Protein AF-0000000072832807 (afdb_homodimer)

Radius of gyration: 25.79 Å; Cα contacts (8 Å, |Δi|>4): 431; chains: 2; bounding box: 48×106×66 Å

InterPro domains:
  IPR006501 Pectinesterase inhibitor domain [PF04043] (25-118)
  IPR006501 Pectinesterase inhibitor domain [SM00856] (20-161)
  IPR006501 Pectinesterase inhibitor domain [TIGR01614] (2-120)
  IPR035513 Invertase/pectin methylesterase inhibitor domain superfamily [G3DSA:1.20.140.40] (21-149)
  IPR035513 Invertase/pectin methylesterase inhibitor domain superfamily [SSF101148] (24-133)

Foldseek 3Di:
DVVVVVVVVVVVVVVVQQVQLVVQQQVLLVQLCVPQNNSVVSSVQQVVDVCSSRDHLLRSLLSLLVSLLVLLVVLLVVLVVQCVVPPDPLLVVLSVVLNVLSVQLSVLSVVLNVCSVVVDQPSSLVSLVVSLVCLVVSVVRDPSDPSSVVSNSSSRSSSSSSVVSD/DVVVVVVVVVVVVVVVQQVQLVVQQQVLLVQLCVPQNNSVVSSVQQVVDVVSSRDHLLRSLLSLLVSLLVLLVVLLVVLVVQCVVPPDPLLVVLSVVLNVLSVQLSVLSVVLSVCSVVVDQPSSLVSLVVSLVCLVVSVVRDPSDPSSVVSNSSSRSSSSSSVVSD

Organism: Musa balbisiana (NCBI:txid52838)

pLDDT: mean 92.11, std 11.22, range [56.09, 98.94]

Solvent-accessible surface area (backbone atoms only — not comparable to full-atom values): 16504 Å² total; per-residue (Å²): 116,69,66,57,53,49,52,49,50,51,51,52,52,54,52,53,42,44,54,51,11,51,50,51,50,52,52,51,24,57,63,29,24,74,76,62,38,53,38,65,57,45,51,54,59,50,61,69,41,75,65,42,48,67,25,54,75,66,48,46,31,40,50,35,43,52,54,23,50,56,41,43,53,54,38,49,52,52,41,50,50,46,36,76,60,36,87,46,70,68,48,28,36,21,21,50,36,30,46,53,54,47,51,42,30,51,50,34,46,53,50,20,41,58,39,34,76,71,74,41,39,68,20,28,35,53,29,38,48,51,34,57,63,50,49,62,61,36,53,75,45,39,87,51,62,70,49,41,53,51,29,52,52,34,43,38,44,22,36,34,46,30,52,70,74,92,116,66,66,57,52,50,53,48,50,51,50,50,52,55,54,52,41,43,53,50,10,52,50,52,50,52,52,51,24,58,62,32,24,75,76,62,38,52,39,66,57,45,50,53,59,50,61,69,40,75,65,42,50,66,26,53,74,66,48,46,31,40,50,35,43,52,55,23,50,55,44,44,53,54,37,51,52,52,42,51,50,48,34,74,61,36,88,44,70,66,49,29,37,21,21,49,3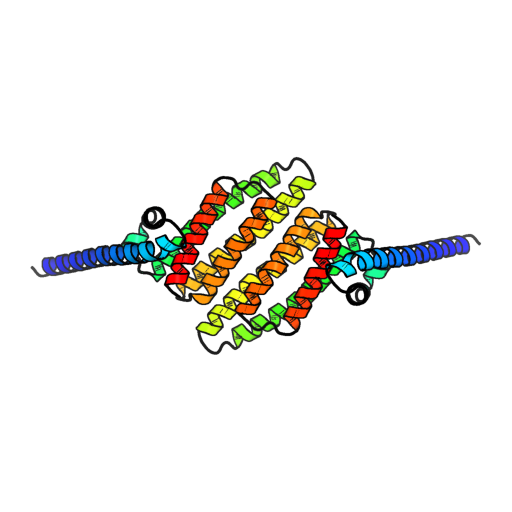5,30,46,54,56,47,52,43,31,52,49,31,46,53,49,22,39,58,38,33,76,70,74,43,39,69,19,27,34,53,30,39,49,52,35,55,63,50,48,61,61,36,52,76,45,39,88,50,63,70,50,43,54,51,29,51,52,34,44,40,44,21,35,35,46,30,53,70,73,93

Nearest PDB structures (foldseek):
  1xg2-assembly1_B  TM=8.902E-01  e=9.627E-06  Actinidia chinensis
  1x91-assembly1_A  TM=8.352E-01  e=4.510E-03  Arabidopsis thaliana
  1x8z-assembly1_A-2  TM=6.910E-01  e=1.580E-03  Arabidopsis thaliana
  1x8z-assembly3_A  TM=6.910E-01  e=1.580E-03  Arabidopsis thaliana
  1x8z-assembly2_C  TM=6.918E-01  e=1.287E-02  Arabidopsis thaliana

Secondary structure (DSSP, 8-state):
-HHHHHHHHHHHHHHHHHHHHHHHHHHHHHHHHTTTS-HHHHHHHHHTSGGGGG--HHHHHHHHHHHHHHHHHHHHHHHHHHHHT-SSHHHHHHHHHHHHHHHHHHHHHHHHHHHHHTT--HHHHHHHHHHHHHHHHHHTTS--HHHHHHHHHHHHHHHHHHHHH-/-HHHHHHHHHHHHHHHHHHHHHHHHHHHHHHHHTTTS-HHHHHHHHHTSGGGGG--HHHHHHHHHHHHHHHHHHHHHHHHHHHHT-SSHHHHHHHHHHHHHHHHHHHHHHHHHHHHHTT--HHHHHHHHHHHHHHHHHHTTS--HHHHHHHHHHHHHHHHHHHHH-

Sequence (332 aa):
MKASAFLSLLLLLCFSFQIISSAVLDEICSEVGDSYVDKEFCLKTLSSDPRTKTADADGLAVISVEIAIAKAAEVKTRIEAQLKGAADAYEKDRAQAALQIFSNVVSTFEWSVKSLKSKFHSGPLSLLTVGQDVVVTIDALVDMGKLGNDFHLLGFLAAGIVRHLHMKASAFLSLLLLLCFSFQIISSAVLDEICSEVGDSYVDKEFCLKTLSSDPRTKTADADGLAVISVEIAIAKAAEVKTRIEAQLKGAADAYEKDRAQAALQIFSNVVSTFEWSVKSLKSKFHSGPLSLLTVGQDVVVTIDALVDMGKLGNDFHLLGFLAAGIVRHLH

Structure (mmCIF, N/CA/C/O backbone):
data_AF-0000000072832807-model_v1
#
loop_
_entity.id
_entity.type
_entity.pdbx_description
1 polymer 'Pectinesterase inhibitor domain-containing protein'
#
loop_
_atom_site.group_PDB
_atom_site.id
_atom_site.type_symbol
_atom_site.label_atom_id
_atom_site.label_alt_id
_atom_site.label_comp_id
_atom_site.label_asym_id
_atom_site.label_entity_id
_atom_site.label_seq_id
_atom_site.pdbx_PDB_ins_code
_atom_site.Cartn_x
_atom_site.Cartn_y
_atom_site.Cartn_z
_atom_site.occupancy
_atom_site.B_iso_or_equiv
_atom_site.auth_seq_id
_atom_site.auth_comp_id
_atom_site.auth_asym_id
_atom_site.auth_atom_id
_atom_site.pdbx_PDB_model_num
ATOM 1 N N . MET A 1 1 ? 2.594 -61.75 -7.73 1 56.12 1 MET A N 1
ATOM 2 C CA . MET A 1 1 ? 2.176 -61.062 -8.953 1 56.12 1 MET A CA 1
ATOM 3 C C . MET A 1 1 ? 1.315 -59.844 -8.633 1 56.12 1 MET A C 1
ATOM 5 O O . MET A 1 1 ? 1.108 -59 -9.492 1 56.12 1 MET A O 1
ATOM 9 N N . LYS A 1 2 ? 0.72 -59.906 -7.438 1 66.94 2 LYS A N 1
ATOM 10 C CA . LYS A 1 2 ? -0.227 -58.844 -7.07 1 66.94 2 LYS A CA 1
ATOM 11 C C . LYS A 1 2 ? 0.5 -57.594 -6.637 1 66.94 2 LYS A C 1
ATOM 13 O O . LYS A 1 2 ? -0.003 -56.469 -6.84 1 66.94 2 LYS A O 1
ATOM 18 N N . ALA A 1 3 ? 1.666 -57.75 -6.07 1 71.06 3 ALA A N 1
ATOM 19 C CA . ALA A 1 3 ? 2.42 -56.594 -5.629 1 71.06 3 ALA A CA 1
ATOM 20 C C . ALA A 1 3 ? 3.016 -55.844 -6.816 1 71.06 3 ALA A C 1
ATOM 22 O O . ALA A 1 3 ? 3.119 -54.594 -6.793 1 71.06 3 ALA A O 1
ATOM 23 N N . SER A 1 4 ? 3.277 -56.625 -7.816 1 67.06 4 SER A N 1
ATOM 24 C CA . SER A 1 4 ? 3.893 -56.031 -8.992 1 67.06 4 SER A CA 1
ATOM 25 C C . SER A 1 4 ? 2.896 -55.156 -9.742 1 67.06 4 SER A C 1
ATOM 27 O O . SER A 1 4 ? 3.26 -54.094 -10.266 1 67.06 4 SER A O 1
ATOM 29 N N . ALA A 1 5 ? 1.66 -55.562 -9.727 1 72.12 5 ALA A N 1
ATOM 30 C CA . ALA A 1 5 ? 0.618 -54.812 -10.398 1 72.12 5 ALA A CA 1
ATOM 31 C C . ALA A 1 5 ? 0.328 -53.5 -9.656 1 72.12 5 ALA A C 1
ATOM 33 O O . ALA A 1 5 ? 0.076 -52.469 -10.281 1 72.12 5 ALA A O 1
ATOM 34 N N . PHE A 1 6 ? 0.509 -53.625 -8.375 1 69.06 6 PHE A N 1
ATOM 35 C CA . PHE A 1 6 ? 0.265 -52.438 -7.582 1 69.06 6 PHE A CA 1
ATOM 36 C C . PHE A 1 6 ? 1.383 -51.406 -7.777 1 69.06 6 PHE A C 1
ATOM 38 O O . PHE A 1 6 ? 1.126 -50.188 -7.871 1 69.06 6 PHE A O 1
ATOM 45 N N . LEU A 1 7 ? 2.584 -51.875 -7.824 1 69.19 7 LEU A N 1
ATOM 46 C CA . LEU A 1 7 ? 3.717 -50.969 -8.047 1 69.19 7 LEU A CA 1
ATOM 47 C C . LEU A 1 7 ? 3.658 -50.375 -9.445 1 69.19 7 LEU A C 1
ATOM 49 O O . LEU A 1 7 ? 3.979 -49.188 -9.625 1 69.19 7 LEU A O 1
ATOM 53 N N . SER A 1 8 ? 3.217 -51.188 -10.32 1 69.38 8 SER A N 1
ATOM 54 C CA . SER A 1 8 ? 3.082 -50.688 -11.688 1 69.38 8 SER A CA 1
ATOM 55 C C . SER A 1 8 ? 1.991 -49.625 -11.781 1 69.38 8 SER A C 1
ATOM 57 O O . SER A 1 8 ? 2.152 -48.656 -12.484 1 69.38 8 SER A O 1
ATOM 59 N N . LEU A 1 9 ? 0.969 -49.781 -11.078 1 69.88 9 LEU A N 1
ATOM 60 C CA . LEU A 1 9 ? -0.12 -48.812 -11.078 1 69.88 9 LEU A CA 1
ATOM 61 C C . LEU A 1 9 ? 0.304 -47.531 -10.406 1 69.88 9 LEU A C 1
ATOM 63 O O . LEU A 1 9 ? -0.048 -46.438 -10.867 1 69.88 9 LEU A O 1
ATOM 67 N N . LEU A 1 10 ? 1.082 -47.688 -9.398 1 65.94 10 LEU A N 1
ATOM 68 C CA . LEU A 1 10 ? 1.589 -46.5 -8.719 1 65.94 10 LEU A CA 1
ATOM 69 C C . LEU A 1 10 ? 2.553 -45.719 -9.617 1 65.94 10 LEU A C 1
ATOM 71 O O . LEU A 1 10 ? 2.537 -44.5 -9.633 1 65.94 10 LEU A O 1
ATOM 75 N N . LEU A 1 11 ? 3.365 -46.469 -10.312 1 65.94 11 LEU A N 1
ATOM 76 C CA . LEU A 1 11 ? 4.301 -45.812 -11.234 1 65.94 11 LEU A CA 1
ATOM 77 C C . LEU A 1 11 ? 3.561 -45.156 -12.383 1 65.94 11 LEU A C 1
ATOM 79 O O . LEU A 1 11 ? 3.959 -44.062 -12.836 1 65.94 11 LEU A O 1
ATOM 83 N N . LEU A 1 12 ? 2.51 -45.75 -12.82 1 65.06 12 LEU A N 1
ATOM 84 C CA . LEU A 1 12 ? 1.708 -45.156 -13.891 1 65.06 12 LEU A CA 1
ATOM 85 C C . LEU A 1 12 ? 1.015 -43.875 -13.414 1 65.06 12 LEU A C 1
ATOM 87 O O . LEU A 1 12 ? 0.919 -42.906 -14.156 1 65.06 12 LEU A O 1
ATOM 91 N N . LEU A 1 13 ? 0.597 -43.844 -12.203 1 61.56 13 LEU A N 1
ATOM 92 C CA . LEU A 1 13 ? -0.057 -42.656 -11.641 1 61.56 13 LEU A CA 1
ATOM 93 C C . LEU A 1 13 ? 0.941 -41.531 -11.453 1 61.56 13 LEU A C 1
ATOM 95 O O . LEU A 1 13 ? 0.614 -40.344 -11.695 1 61.56 13 LEU A O 1
ATOM 99 N N . CYS A 1 14 ? 2.133 -41.875 -11.023 1 61.16 14 CYS A N 1
ATOM 100 C CA . CYS A 1 14 ? 3.162 -40.875 -10.852 1 61.16 14 CYS A CA 1
ATOM 101 C C . CYS A 1 14 ? 3.545 -40.25 -12.195 1 61.16 14 CYS A C 1
ATOM 103 O O . CYS A 1 14 ? 3.775 -39.062 -12.289 1 61.16 14 CYS A O 1
ATOM 105 N N . PHE A 1 15 ? 3.648 -41.094 -13.266 1 60.72 15 PHE A N 1
ATOM 106 C CA . PHE A 1 15 ? 3.988 -40.594 -14.602 1 60.72 15 PHE A CA 1
ATOM 107 C C . PHE A 1 15 ? 2.877 -39.719 -15.156 1 60.72 15 PHE A C 1
ATOM 109 O O . PHE A 1 15 ? 3.146 -38.719 -15.828 1 60.72 15 PHE A O 1
ATOM 116 N N . SER A 1 16 ? 1.661 -39.969 -14.891 1 56.53 16 SER A N 1
ATOM 117 C CA . SER A 1 16 ? 0.543 -39.188 -15.398 1 56.53 16 SER A CA 1
ATOM 118 C C . SER A 1 16 ? 0.509 -37.781 -14.758 1 56.53 16 SER A C 1
ATOM 120 O O . SER A 1 16 ? 0.169 -36.812 -15.414 1 56.53 16 SER A O 1
ATOM 122 N N . PHE A 1 17 ? 0.951 -37.719 -13.516 1 56.66 17 PHE A N 1
ATOM 123 C CA . PHE A 1 17 ? 0.926 -36.438 -12.828 1 56.66 17 PHE A CA 1
ATOM 124 C C . PHE A 1 17 ? 2.008 -35.5 -13.375 1 56.66 17 PHE A C 1
ATOM 126 O O . PHE A 1 17 ? 1.787 -34.312 -13.516 1 56.66 17 PHE A O 1
ATOM 133 N N . GLN A 1 18 ? 3.156 -36.062 -13.75 1 58.69 18 GLN A N 1
ATOM 134 C CA . GLN A 1 18 ? 4.254 -35.25 -14.281 1 58.69 18 GLN A CA 1
ATOM 135 C C . GLN A 1 18 ? 3.898 -34.688 -15.648 1 58.69 18 GLN A C 1
ATOM 137 O O . GLN A 1 18 ? 4.254 -33.531 -15.961 1 58.69 18 GLN A O 1
ATOM 142 N N . ILE A 1 19 ? 3.18 -35.438 -16.406 1 58.62 19 ILE A N 1
ATOM 143 C CA . ILE A 1 19 ? 2.789 -34.969 -17.734 1 58.62 19 ILE A CA 1
ATOM 144 C C . ILE A 1 19 ? 1.749 -33.875 -17.625 1 58.62 19 ILE A C 1
ATOM 146 O O . ILE A 1 19 ? 1.818 -32.875 -18.344 1 58.62 19 ILE A O 1
ATOM 150 N N . ILE A 1 20 ? 0.84 -33.906 -16.703 1 60.75 20 ILE A N 1
ATOM 151 C CA . ILE A 1 20 ? -0.219 -32.906 -16.516 1 60.75 20 ILE A CA 1
ATOM 152 C C . ILE A 1 20 ? 0.383 -31.594 -16.062 1 60.75 20 ILE A C 1
ATOM 154 O O . ILE A 1 20 ? 0.035 -30.531 -16.578 1 60.75 20 ILE A O 1
ATOM 158 N N . SER A 1 21 ? 1.331 -31.719 -15.289 1 71.06 21 SER A N 1
ATOM 159 C CA . SER A 1 21 ? 1.956 -30.5 -14.766 1 71.06 21 SER A CA 1
ATOM 160 C C . SER A 1 21 ? 2.73 -29.766 -15.859 1 71.06 21 SER A C 1
ATOM 162 O O . SER A 1 21 ? 2.67 -28.547 -15.961 1 71.06 21 SER A O 1
ATOM 164 N N . SER A 1 22 ? 3.295 -30.562 -16.719 1 78.5 22 SER A N 1
ATOM 165 C CA . SER A 1 22 ? 4.059 -29.953 -17.812 1 78.5 22 SER A CA 1
ATOM 166 C C . SER A 1 22 ? 3.139 -29.266 -18.812 1 78.5 22 SER A C 1
ATOM 168 O O . SER A 1 22 ? 3.445 -28.188 -19.312 1 78.5 22 SER A O 1
ATOM 170 N N . ALA A 1 23 ? 1.988 -29.844 -19 1 86.38 23 ALA A N 1
ATOM 171 C CA . ALA A 1 23 ? 1.044 -29.25 -19.938 1 86.38 23 ALA A CA 1
ATOM 172 C C . ALA A 1 23 ? 0.429 -27.969 -19.375 1 86.38 23 ALA A C 1
ATOM 174 O O . ALA A 1 23 ? 0.275 -26.984 -20.078 1 86.38 23 ALA A O 1
ATOM 175 N N . VAL A 1 24 ? 0.111 -28.016 -18.156 1 92.06 24 VAL A N 1
ATOM 176 C CA . VAL A 1 24 ? -0.48 -26.859 -17.5 1 92.06 24 VAL A CA 1
ATOM 177 C C . VAL A 1 24 ? 0.527 -25.719 -17.469 1 92.06 24 VAL A C 1
ATOM 179 O O . VAL A 1 24 ? 0.178 -24.562 -17.75 1 92.06 24 VAL A O 1
ATOM 182 N N . LEU A 1 25 ? 1.744 -26.047 -17.156 1 95.5 25 LEU A N 1
ATOM 183 C CA . LEU A 1 25 ? 2.814 -25.047 -17.141 1 95.5 25 LEU A CA 1
ATOM 184 C C . LEU A 1 25 ? 2.992 -24.406 -18.5 1 95.5 25 LEU A C 1
ATOM 186 O O . LEU A 1 25 ? 3.053 -23.172 -18.609 1 95.5 25 LEU A O 1
ATOM 190 N N . ASP A 1 26 ? 3.031 -25.219 -19.562 1 93.56 26 ASP A N 1
ATOM 191 C CA . ASP A 1 26 ? 3.223 -24.703 -20.906 1 93.56 26 ASP A CA 1
ATOM 192 C C . ASP A 1 26 ? 2.059 -23.812 -21.344 1 93.56 26 ASP A C 1
ATOM 194 O O . ASP A 1 26 ? 2.262 -22.781 -21.969 1 93.56 26 ASP A O 1
ATOM 198 N N . GLU A 1 27 ? 0.902 -24.219 -21.031 1 93.19 27 GLU A N 1
ATOM 199 C CA . GLU A 1 27 ? -0.29 -23.453 -21.391 1 93.19 27 GLU A CA 1
ATOM 200 C C . GLU A 1 27 ? -0.298 -22.094 -20.703 1 93.19 27 GLU A C 1
ATOM 202 O O . GLU A 1 27 ? -0.477 -21.062 -21.359 1 93.19 27 GLU A O 1
ATOM 207 N N . ILE A 1 28 ? -0.078 -22.094 -19.422 1 95.12 28 ILE A N 1
ATOM 208 C CA . ILE A 1 28 ? -0.104 -20.859 -18.641 1 95.12 28 ILE A CA 1
ATOM 209 C C . ILE A 1 28 ? 1.007 -19.922 -19.109 1 95.12 28 ILE A C 1
ATOM 211 O O . ILE A 1 28 ? 0.778 -18.734 -19.297 1 95.12 28 ILE A O 1
ATOM 215 N N . CYS A 1 29 ? 2.164 -20.453 -19.344 1 96.5 29 CYS A N 1
ATOM 216 C CA . CYS A 1 29 ? 3.285 -19.594 -19.734 1 96.5 29 CYS A CA 1
ATOM 217 C C . CYS A 1 29 ? 3.121 -19.109 -21.172 1 96.5 29 CYS A C 1
ATOM 219 O O . CYS A 1 29 ? 3.623 -18.047 -21.516 1 96.5 29 CYS A O 1
ATOM 221 N N . SER A 1 30 ? 2.445 -19.844 -22.016 1 93.38 30 SER A N 1
ATOM 222 C CA . SER A 1 30 ? 2.146 -19.359 -23.359 1 93.38 30 SER A CA 1
ATOM 223 C C . SER A 1 30 ? 1.185 -18.172 -23.328 1 93.38 30 SER A C 1
ATOM 225 O O . SER A 1 30 ? 1.358 -17.203 -24.062 1 93.38 30 SER A O 1
ATOM 227 N N . GLU A 1 31 ? 0.2 -18.234 -22.484 1 91.12 31 GLU A N 1
ATOM 228 C CA . GLU A 1 31 ? -0.808 -17.188 -22.375 1 91.12 31 GLU A CA 1
ATOM 229 C C . GLU A 1 31 ? -0.242 -15.938 -21.688 1 91.12 31 GLU A C 1
ATOM 231 O O . GLU A 1 31 ? -0.471 -14.82 -22.156 1 91.12 31 GLU A O 1
ATOM 236 N N . VAL A 1 32 ? 0.46 -16.141 -20.609 1 92.12 32 VAL A N 1
ATOM 237 C CA . VAL A 1 32 ? 0.991 -15.031 -19.812 1 92.12 32 VAL A CA 1
ATOM 238 C C . VAL A 1 32 ? 2.199 -14.422 -20.531 1 92.12 32 VAL A C 1
ATOM 240 O O . VAL A 1 32 ? 2.441 -13.219 -20.438 1 92.12 32 VAL A O 1
ATOM 243 N N . GLY A 1 33 ? 2.947 -15.203 -21.188 1 84.12 33 GLY A N 1
ATOM 244 C CA . GLY A 1 33 ? 4.137 -14.781 -21.922 1 84.12 33 GLY A CA 1
ATOM 245 C C . GLY A 1 33 ? 3.842 -13.773 -23.016 1 84.12 33 GLY A C 1
ATOM 246 O O . GLY A 1 33 ? 4.691 -12.938 -23.344 1 84.12 33 GLY A O 1
ATOM 247 N N . ASP A 1 34 ? 2.816 -13.617 -23.469 1 76.06 34 ASP A N 1
ATOM 248 C CA . ASP A 1 34 ? 2.428 -12.711 -24.547 1 76.06 34 ASP A CA 1
ATOM 249 C C . ASP A 1 34 ? 2.047 -11.336 -24 1 76.06 34 ASP A C 1
ATOM 251 O O . ASP A 1 34 ? 2.119 -10.336 -24.703 1 76.06 34 ASP A O 1
ATOM 255 N N . SER A 1 35 ? 1.831 -11.266 -22.766 1 82.62 35 SER A N 1
ATOM 256 C CA . SER A 1 35 ? 1.191 -10.039 -22.297 1 82.62 35 SER A CA 1
ATOM 257 C C . SER A 1 35 ? 1.911 -9.469 -21.078 1 82.62 35 SER A C 1
ATOM 259 O O . SER A 1 35 ? 1.875 -8.258 -20.844 1 82.62 35 SER A O 1
ATOM 261 N N . TYR A 1 36 ? 2.59 -10.312 -20.359 1 86.62 36 TYR A N 1
ATOM 262 C CA . TYR A 1 36 ? 3.131 -9.844 -19.094 1 86.62 36 TYR A CA 1
ATOM 263 C C . TYR A 1 36 ? 4.645 -10.008 -19.047 1 86.62 36 TYR A C 1
ATOM 265 O O . TYR A 1 36 ? 5.367 -9.055 -18.734 1 86.62 36 TYR A O 1
ATOM 273 N N . VAL A 1 37 ? 5.086 -11.25 -19.312 1 92.06 37 VAL A N 1
ATOM 274 C CA . VAL A 1 37 ? 6.512 -11.57 -19.344 1 92.06 37 VAL A CA 1
ATOM 275 C C . VAL A 1 37 ? 6.809 -12.492 -20.516 1 92.06 37 VAL A C 1
ATOM 277 O O . VAL A 1 37 ? 5.887 -13.008 -21.156 1 92.06 37 VAL A O 1
ATOM 280 N N . ASP A 1 38 ? 8.094 -12.594 -20.781 1 93.25 38 ASP A N 1
ATOM 281 C CA . ASP A 1 38 ? 8.445 -13.547 -21.844 1 93.25 38 ASP A CA 1
ATOM 282 C C . ASP A 1 38 ? 8.219 -14.984 -21.375 1 93.25 38 ASP A C 1
ATOM 284 O O . ASP A 1 38 ? 8.406 -15.297 -20.203 1 93.25 38 ASP A O 1
ATOM 288 N N . LYS A 1 39 ? 7.773 -15.883 -22.406 1 95.12 39 LYS A N 1
ATOM 289 C CA . LYS A 1 39 ? 7.461 -17.281 -22.094 1 95.12 39 LYS A CA 1
ATOM 290 C C . LYS A 1 39 ? 8.664 -17.984 -21.469 1 95.12 39 LYS A C 1
ATOM 292 O O . LYS A 1 39 ? 8.516 -18.781 -20.547 1 95.12 39 LYS A O 1
ATOM 297 N N . GLU A 1 40 ? 9.82 -17.734 -21.984 1 95.12 40 GLU A N 1
ATOM 298 C CA . GLU A 1 40 ? 11.016 -18.391 -21.469 1 95.12 40 GLU A CA 1
ATOM 299 C C . GLU A 1 40 ? 11.266 -18.016 -20 1 95.12 40 GLU A C 1
ATOM 301 O O . GLU A 1 40 ? 11.617 -18.859 -19.188 1 95.12 40 GLU A O 1
ATOM 306 N N . PHE A 1 41 ? 11.094 -16.797 -19.719 1 97.06 41 PHE A N 1
ATOM 307 C CA . PHE A 1 41 ? 11.234 -16.328 -18.344 1 97.06 41 PHE A CA 1
ATOM 308 C C . PHE A 1 41 ? 10.234 -17.031 -17.422 1 97.06 41 PHE A C 1
ATOM 310 O O . PHE A 1 41 ? 10.586 -17.469 -16.328 1 97.06 41 PHE A O 1
ATOM 317 N N . CYS A 1 42 ? 8.977 -17.078 -17.875 1 97.62 42 CYS A N 1
ATOM 318 C CA . CYS A 1 42 ? 7.918 -17.766 -17.141 1 97.62 42 CYS A CA 1
ATOM 319 C C . CYS A 1 42 ? 8.305 -19.203 -16.844 1 97.62 42 CYS A C 1
ATOM 321 O O . CYS A 1 42 ? 8.289 -19.641 -15.695 1 97.62 42 CYS A O 1
ATOM 323 N N . LEU A 1 43 ? 8.727 -19.953 -17.859 1 97.06 43 LEU A N 1
ATOM 324 C CA . LEU A 1 43 ? 9.078 -21.359 -17.734 1 97.06 43 LEU A CA 1
ATOM 325 C C . LEU A 1 43 ? 10.266 -21.531 -16.781 1 97.06 43 LEU A C 1
ATOM 327 O O . LEU A 1 43 ? 10.227 -22.375 -15.891 1 97.06 43 LEU A O 1
ATOM 331 N N . LYS A 1 44 ? 11.25 -20.734 -16.984 1 97 44 LYS A N 1
ATOM 332 C CA . LYS A 1 44 ? 12.445 -20.828 -16.156 1 97 44 LYS A CA 1
ATOM 333 C C . LYS A 1 44 ? 12.133 -20.531 -14.695 1 97 44 LYS A C 1
ATOM 335 O O . LYS A 1 44 ? 12.578 -21.25 -13.797 1 97 44 LYS A O 1
ATOM 340 N N . THR A 1 45 ? 11.391 -19.469 -14.445 1 98.12 45 THR A N 1
ATOM 341 C CA . THR A 1 45 ? 11.062 -19.047 -13.094 1 98.12 45 THR A CA 1
ATOM 342 C C . THR A 1 45 ? 10.266 -20.125 -12.367 1 98.12 45 THR A C 1
ATOM 344 O O . THR A 1 45 ? 10.641 -20.547 -11.273 1 98.12 45 THR A O 1
ATOM 347 N N . LEU A 1 46 ? 9.242 -20.609 -12.961 1 98.25 46 LEU A N 1
ATOM 348 C CA . LEU A 1 46 ? 8.383 -21.578 -12.297 1 98.25 46 LEU A CA 1
ATOM 349 C C . LEU A 1 46 ? 9.086 -22.922 -12.156 1 98.25 46 LEU A C 1
ATOM 351 O O . LEU A 1 46 ? 8.945 -23.594 -11.133 1 98.25 46 LEU A O 1
ATOM 355 N N . SER A 1 47 ? 9.859 -23.281 -13.102 1 96.94 47 SER A N 1
ATOM 356 C CA . SER A 1 47 ? 10.531 -24.578 -13.07 1 96.94 47 SER A CA 1
ATOM 357 C C . SER A 1 47 ? 11.633 -24.594 -12.016 1 96.94 47 SER A C 1
ATOM 359 O O . SER A 1 47 ? 12.141 -25.672 -11.672 1 96.94 47 SER A O 1
ATOM 361 N N . SER A 1 48 ? 11.961 -23.438 -11.57 1 97.31 48 SER A N 1
ATOM 362 C CA . SER A 1 48 ? 12.984 -23.391 -10.523 1 97.31 48 SER A CA 1
ATOM 363 C C . SER A 1 48 ? 12.453 -23.922 -9.203 1 97.31 48 SER A C 1
ATOM 365 O O . SER A 1 48 ? 13.219 -24.203 -8.289 1 97.31 48 SER A O 1
ATOM 367 N N . ASP A 1 49 ? 11.164 -23.938 -9.023 1 97.88 49 ASP A N 1
ATOM 368 C CA . ASP A 1 49 ? 10.523 -24.516 -7.855 1 97.88 49 ASP A CA 1
ATOM 369 C C . ASP A 1 49 ? 10.078 -25.953 -8.141 1 97.88 49 ASP A C 1
ATOM 371 O O . ASP A 1 49 ? 9.227 -26.188 -8.992 1 97.88 49 ASP A O 1
ATOM 375 N N . PRO A 1 50 ? 10.547 -26.969 -7.426 1 96.5 50 PRO A N 1
ATOM 376 C CA . PRO A 1 50 ? 10.25 -28.375 -7.723 1 96.5 50 PRO A CA 1
ATOM 377 C C . PRO A 1 50 ? 8.773 -28.703 -7.578 1 96.5 50 PRO A C 1
ATOM 379 O O . PRO A 1 50 ? 8.289 -29.672 -8.18 1 96.5 50 PRO A O 1
ATOM 382 N N . ARG A 1 51 ? 8.039 -27.969 -6.848 1 97.5 51 ARG A N 1
ATOM 383 C CA . ARG A 1 51 ? 6.613 -28.219 -6.684 1 97.5 51 ARG A CA 1
ATOM 384 C C . ARG A 1 51 ? 5.871 -28.047 -8.008 1 97.5 51 ARG A C 1
ATOM 386 O O . ARG A 1 51 ? 4.754 -28.531 -8.172 1 97.5 51 ARG A O 1
ATOM 393 N N . THR A 1 52 ? 6.539 -27.297 -8.938 1 97.38 52 THR A N 1
ATOM 394 C CA . THR A 1 52 ? 5.934 -27.016 -10.234 1 97.38 52 THR A CA 1
ATOM 395 C C . THR A 1 52 ? 5.625 -28.312 -10.969 1 97.38 52 THR A C 1
ATOM 397 O O . THR A 1 52 ? 4.641 -28.406 -11.711 1 97.38 52 THR A O 1
ATOM 400 N N . LYS A 1 53 ? 6.41 -29.344 -10.773 1 94.44 53 LYS A N 1
ATOM 401 C CA . LYS A 1 53 ? 6.297 -30.609 -11.492 1 94.44 53 LYS A CA 1
ATOM 402 C C . LYS A 1 53 ? 4.934 -31.266 -11.25 1 94.44 53 LYS A C 1
ATOM 404 O O . LYS A 1 53 ? 4.453 -32.031 -12.078 1 94.44 53 LYS A O 1
ATOM 409 N N . THR A 1 54 ? 4.266 -30.938 -10.164 1 94.69 54 THR A N 1
ATOM 410 C CA . THR A 1 54 ? 3 -31.594 -9.844 1 94.69 54 THR A CA 1
ATOM 411 C C . THR A 1 54 ? 1.908 -30.547 -9.594 1 94.69 54 THR A C 1
ATOM 413 O O . THR A 1 54 ? 0.816 -30.891 -9.133 1 94.69 54 THR A O 1
ATOM 416 N N . ALA A 1 55 ? 2.219 -29.344 -9.805 1 96.25 55 ALA A N 1
ATOM 417 C CA . ALA A 1 55 ? 1.263 -28.281 -9.484 1 96.25 55 ALA A CA 1
ATOM 418 C C . ALA A 1 55 ? 0.196 -28.156 -10.57 1 96.25 55 ALA A C 1
ATOM 420 O O . ALA A 1 55 ? 0.493 -28.297 -11.758 1 96.25 55 ALA A O 1
ATOM 421 N N . ASP A 1 56 ? -1.051 -27.938 -10.102 1 94.94 56 ASP A N 1
ATOM 422 C CA . ASP A 1 56 ? -2.072 -27.484 -11.031 1 94.94 56 ASP A CA 1
ATOM 423 C C . ASP A 1 56 ? -2.025 -25.969 -11.195 1 94.94 56 ASP A C 1
ATOM 425 O O . ASP A 1 56 ? -1.084 -25.312 -10.734 1 94.94 56 ASP A O 1
ATOM 429 N N . ALA A 1 57 ? -2.998 -25.359 -11.875 1 95.81 57 ALA A N 1
ATOM 430 C CA . ALA A 1 57 ? -2.982 -23.922 -12.18 1 95.81 57 ALA A CA 1
ATOM 431 C C . ALA A 1 57 ? -2.971 -23.094 -10.898 1 95.81 57 ALA A C 1
ATOM 433 O O . ALA A 1 57 ? -2.223 -22.109 -10.797 1 95.81 57 ALA A O 1
ATOM 434 N N . ASP A 1 58 ? -3.799 -23.484 -9.883 1 97 58 ASP A N 1
ATOM 435 C CA . ASP A 1 58 ? -3.836 -22.781 -8.609 1 97 58 ASP A CA 1
ATOM 436 C C . ASP A 1 58 ? -2.498 -22.891 -7.879 1 97 58 ASP A C 1
ATOM 438 O O . ASP A 1 58 ? -2.025 -21.922 -7.289 1 97 58 ASP A O 1
ATOM 442 N N . GLY A 1 59 ? -1.964 -24.062 -7.957 1 97.69 59 GLY A N 1
ATOM 443 C CA . GLY A 1 59 ? -0.656 -24.25 -7.352 1 97.69 59 GLY A CA 1
ATOM 444 C C . GLY A 1 59 ? 0.426 -23.406 -7.98 1 97.69 59 GLY A C 1
ATOM 445 O O . GLY A 1 59 ? 1.287 -22.859 -7.277 1 97.69 59 GLY A O 1
ATOM 446 N N . LEU A 1 60 ? 0.414 -23.281 -9.273 1 98.06 60 LEU A N 1
ATOM 447 C CA . LEU A 1 60 ? 1.388 -22.453 -9.984 1 98.06 60 LEU A CA 1
ATOM 448 C C . LEU A 1 60 ? 1.239 -20.984 -9.594 1 98.06 60 LEU A C 1
ATOM 450 O O . LEU A 1 60 ? 2.232 -20.266 -9.492 1 98.06 60 LEU A O 1
ATOM 454 N N . ALA A 1 61 ? 0.023 -20.531 -9.398 1 98.44 61 ALA A N 1
ATOM 455 C CA . ALA A 1 61 ? -0.209 -19.172 -8.93 1 98.44 61 ALA A CA 1
ATOM 456 C C . ALA A 1 61 ? 0.437 -18.938 -7.566 1 98.44 61 ALA A C 1
ATOM 458 O O . ALA A 1 61 ? 1.146 -17.938 -7.371 1 98.44 61 ALA A O 1
ATOM 459 N N . VAL A 1 62 ? 0.205 -19.844 -6.652 1 98.81 62 VAL A N 1
ATOM 460 C CA . VAL A 1 62 ? 0.779 -19.75 -5.312 1 98.81 62 VAL A CA 1
ATOM 461 C C . VAL A 1 62 ? 2.303 -19.719 -5.406 1 98.81 62 VAL A C 1
ATOM 463 O O . VAL A 1 62 ? 2.951 -18.859 -4.809 1 98.81 62 VAL A O 1
ATOM 466 N N . ILE A 1 63 ? 2.836 -20.625 -6.145 1 98.81 63 ILE A N 1
ATOM 467 C CA . ILE A 1 63 ? 4.281 -20.734 -6.301 1 98.81 63 ILE A CA 1
ATOM 468 C C . ILE A 1 63 ? 4.844 -19.422 -6.855 1 98.81 63 ILE A C 1
ATOM 470 O O . ILE A 1 63 ? 5.855 -18.922 -6.359 1 98.81 63 ILE A O 1
ATOM 474 N N . SER A 1 64 ? 4.242 -18.891 -7.91 1 98.75 64 SER A N 1
ATOM 475 C CA . SER A 1 64 ? 4.73 -17.672 -8.539 1 98.75 64 SER A CA 1
ATOM 476 C C . SER A 1 64 ? 4.785 -16.531 -7.535 1 98.75 64 SER A C 1
ATOM 478 O O . SER A 1 64 ? 5.754 -15.766 -7.508 1 98.75 64 SER A O 1
ATOM 480 N N . VAL A 1 65 ? 3.795 -16.344 -6.699 1 98.94 65 VAL A N 1
ATOM 481 C CA . VAL A 1 65 ? 3.768 -15.266 -5.715 1 98.94 65 VAL A CA 1
ATOM 482 C C . VAL A 1 65 ? 4.832 -15.508 -4.648 1 98.94 65 VAL A C 1
ATOM 484 O O . VAL A 1 65 ? 5.5 -14.57 -4.199 1 98.94 65 VAL A O 1
ATOM 487 N N . GLU A 1 66 ? 4.973 -16.75 -4.258 1 98.94 66 GLU A N 1
ATOM 488 C CA . GLU A 1 66 ? 5.969 -17.062 -3.24 1 98.94 66 GLU A CA 1
ATOM 489 C C . GLU A 1 66 ? 7.383 -16.781 -3.74 1 98.94 66 GLU A C 1
ATOM 491 O O . GLU A 1 66 ? 8.242 -16.328 -2.975 1 98.94 66 GLU A O 1
ATOM 496 N N . ILE A 1 67 ? 7.66 -17.047 -4.965 1 98.94 67 ILE A N 1
ATOM 497 C CA . ILE A 1 67 ? 8.953 -16.703 -5.547 1 98.94 67 ILE A CA 1
ATOM 498 C C . ILE A 1 67 ? 9.156 -15.188 -5.504 1 98.94 67 ILE A C 1
ATOM 500 O O . ILE A 1 67 ? 10.242 -14.703 -5.18 1 98.94 67 ILE A O 1
ATOM 504 N N . ALA A 1 68 ? 8.141 -14.414 -5.836 1 98.81 68 ALA A N 1
ATOM 505 C CA . ALA A 1 68 ? 8.203 -12.953 -5.754 1 98.81 68 ALA A CA 1
ATOM 506 C C . ALA A 1 68 ? 8.469 -12.5 -4.32 1 98.81 68 ALA A C 1
ATOM 508 O O . ALA A 1 68 ? 9.234 -11.562 -4.09 1 98.81 68 ALA A O 1
ATOM 509 N N . ILE A 1 69 ? 7.824 -13.164 -3.316 1 98.88 69 ILE A N 1
ATOM 510 C CA . ILE A 1 69 ? 8 -12.812 -1.912 1 98.88 69 ILE A CA 1
ATOM 511 C C . ILE A 1 69 ? 9.453 -13.047 -1.501 1 98.88 69 ILE A C 1
ATOM 513 O O . ILE A 1 69 ? 10.039 -12.242 -0.769 1 98.88 69 ILE A O 1
ATOM 517 N N . ALA A 1 70 ? 10 -14.109 -1.957 1 98.81 70 ALA A N 1
ATOM 518 C CA . ALA A 1 70 ? 11.406 -14.375 -1.655 1 98.81 70 ALA A CA 1
ATOM 519 C C . ALA A 1 70 ? 12.305 -13.266 -2.203 1 98.81 70 ALA A C 1
ATOM 521 O O . ALA A 1 70 ? 13.25 -12.844 -1.534 1 98.81 70 ALA A O 1
ATOM 522 N N . LYS A 1 71 ? 12.078 -12.844 -3.398 1 98.75 71 LYS A N 1
ATOM 523 C CA . LYS A 1 71 ? 12.844 -11.734 -3.963 1 98.75 71 LYS A CA 1
ATOM 524 C C . LYS A 1 71 ? 12.609 -10.445 -3.18 1 98.75 71 LYS A C 1
ATOM 526 O O . LYS A 1 71 ? 13.531 -9.656 -2.986 1 98.75 71 LYS A O 1
ATOM 531 N N . ALA A 1 72 ? 11.375 -10.219 -2.781 1 98.5 72 ALA A N 1
ATOM 532 C CA . ALA A 1 72 ? 11.047 -9.039 -1.987 1 98.5 72 ALA A CA 1
ATOM 533 C C . ALA A 1 72 ? 11.883 -8.984 -0.714 1 98.5 72 ALA A C 1
ATOM 535 O O . ALA A 1 72 ? 12.258 -7.898 -0.261 1 98.5 72 ALA A O 1
ATOM 536 N N . ALA A 1 73 ? 12.133 -10.117 -0.109 1 98.5 73 ALA A N 1
ATOM 537 C CA . ALA A 1 73 ? 12.953 -10.156 1.1 1 98.5 73 ALA A CA 1
ATOM 538 C C . ALA A 1 73 ? 14.352 -9.617 0.829 1 98.5 73 ALA A C 1
ATOM 540 O O . ALA A 1 73 ? 14.93 -8.922 1.669 1 98.5 73 ALA A O 1
ATOM 541 N N . GLU A 1 74 ? 14.875 -9.93 -0.308 1 98.56 74 GLU A N 1
ATOM 542 C CA . GLU A 1 74 ? 16.172 -9.406 -0.692 1 98.56 74 GLU A CA 1
ATOM 543 C C . GLU A 1 74 ? 16.125 -7.895 -0.894 1 98.56 74 GLU A C 1
ATOM 545 O O . GLU A 1 74 ? 17.047 -7.176 -0.484 1 98.56 74 GLU A O 1
ATOM 550 N N . VAL A 1 75 ? 15.133 -7.438 -1.556 1 98.5 75 VAL A N 1
ATOM 551 C CA . VAL A 1 75 ? 14.953 -6.004 -1.764 1 98.5 75 VAL A CA 1
ATOM 552 C C . VAL A 1 75 ? 14.867 -5.293 -0.415 1 98.5 75 VAL A C 1
ATOM 554 O O . VAL A 1 75 ? 15.508 -4.258 -0.209 1 98.5 75 VAL A O 1
ATOM 557 N N . LYS A 1 76 ? 14.039 -5.84 0.481 1 98.44 76 LYS A N 1
ATOM 558 C CA . LYS A 1 76 ? 13.867 -5.242 1.801 1 98.44 76 LYS A CA 1
ATOM 559 C C . LYS A 1 76 ? 15.211 -5.109 2.523 1 98.44 76 LYS A C 1
ATOM 561 O O . LYS A 1 76 ? 15.484 -4.082 3.146 1 98.44 76 LYS A O 1
ATOM 566 N N . THR A 1 77 ? 16 -6.145 2.453 1 98.56 77 THR A N 1
ATOM 567 C CA . THR A 1 77 ? 17.328 -6.125 3.068 1 98.56 77 THR A CA 1
ATOM 568 C C . THR A 1 77 ? 18.172 -4.992 2.498 1 98.56 77 THR A C 1
ATOM 570 O O . THR A 1 77 ? 18.891 -4.312 3.236 1 98.56 77 THR A O 1
ATOM 573 N N . ARG A 1 78 ? 18.141 -4.777 1.228 1 98.38 78 ARG A N 1
ATOM 574 C CA . ARG A 1 78 ? 18.875 -3.691 0.589 1 98.38 78 ARG A CA 1
ATOM 575 C C . ARG A 1 78 ? 18.391 -2.332 1.08 1 98.38 78 ARG A C 1
ATOM 577 O O . ARG A 1 78 ? 19.188 -1.436 1.342 1 98.38 78 ARG A O 1
ATOM 584 N N . ILE A 1 79 ? 17.078 -2.146 1.195 1 98.56 79 ILE A N 1
ATOM 585 C CA . ILE A 1 79 ? 16.516 -0.892 1.687 1 98.56 79 ILE A CA 1
ATOM 586 C C . ILE A 1 79 ? 16.969 -0.655 3.127 1 98.56 79 ILE A C 1
ATOM 588 O O . ILE A 1 79 ? 17.344 0.462 3.49 1 98.56 79 ILE A O 1
ATOM 592 N N . GLU A 1 80 ? 16.938 -1.698 3.947 1 98.69 80 GLU A N 1
ATOM 593 C CA . GLU A 1 80 ? 17.391 -1.605 5.332 1 98.69 80 GLU A CA 1
ATOM 594 C C . GLU A 1 80 ? 18.859 -1.172 5.406 1 98.69 80 GLU A C 1
ATOM 596 O O . GLU A 1 80 ? 19.234 -0.386 6.281 1 98.69 80 GLU A O 1
ATOM 601 N N . ALA A 1 81 ? 19.641 -1.719 4.52 1 98.62 81 ALA A N 1
ATOM 602 C CA . ALA A 1 81 ? 21.047 -1.325 4.48 1 98.62 81 ALA A CA 1
ATOM 603 C C . ALA A 1 81 ? 21.203 0.158 4.152 1 98.62 81 ALA A C 1
ATOM 605 O O . ALA A 1 81 ? 22.062 0.841 4.711 1 98.62 81 ALA A O 1
ATOM 606 N N . GLN A 1 82 ? 20.422 0.661 3.24 1 98.5 82 GLN A N 1
ATOM 607 C CA . GLN A 1 82 ? 20.469 2.076 2.885 1 98.5 82 GLN A CA 1
ATOM 608 C C . GLN A 1 82 ? 20 2.947 4.051 1 98.5 82 GLN A C 1
ATOM 610 O O . GLN A 1 82 ? 20.531 4.043 4.258 1 98.5 82 GLN A O 1
ATOM 615 N N . LEU A 1 83 ? 19 2.465 4.77 1 98.62 83 LEU A N 1
ATOM 616 C CA . LEU A 1 83 ? 18.547 3.178 5.961 1 98.62 83 LEU A CA 1
ATOM 617 C C . LEU A 1 83 ? 19.672 3.273 6.992 1 98.62 83 LEU A C 1
ATOM 619 O O . LEU A 1 83 ? 19.938 4.352 7.527 1 98.62 83 LEU A O 1
ATOM 623 N N . LYS A 1 84 ? 20.312 2.188 7.25 1 98.5 84 LYS A N 1
ATOM 624 C CA . LYS A 1 84 ? 21.406 2.131 8.219 1 98.5 84 LYS A CA 1
ATOM 625 C C . LYS A 1 84 ? 22.578 2.99 7.777 1 98.5 84 LYS A C 1
ATOM 627 O O . LYS A 1 84 ? 23.281 3.584 8.609 1 98.5 84 LYS A O 1
ATOM 632 N N . GLY A 1 85 ? 22.781 3.104 6.535 1 98.25 85 GLY A N 1
ATOM 633 C CA . GLY A 1 85 ? 23.922 3.82 5.988 1 98.25 85 GLY A CA 1
ATOM 634 C C . GLY A 1 85 ? 23.578 5.238 5.559 1 98.25 85 GLY A C 1
ATOM 635 O O . GLY A 1 85 ? 24.391 5.898 4.898 1 98.25 85 GLY A O 1
ATOM 636 N N . ALA A 1 86 ? 22.438 5.68 5.871 1 98.06 86 ALA A N 1
ATOM 637 C CA . ALA A 1 86 ? 22 7.004 5.422 1 98.06 86 ALA A CA 1
ATOM 638 C C . ALA A 1 86 ? 22.984 8.078 5.871 1 98.06 86 ALA A C 1
ATOM 640 O O . ALA A 1 86 ? 23.391 8.117 7.035 1 98.06 86 ALA A O 1
ATOM 641 N N . ALA A 1 87 ? 23.344 9 4.945 1 97.75 87 ALA A N 1
ATOM 642 C CA . ALA A 1 87 ? 24.391 10 5.195 1 97.75 87 ALA A CA 1
ATOM 643 C C . ALA A 1 87 ? 23.828 11.18 5.988 1 97.75 87 ALA A C 1
ATOM 645 O O . ALA A 1 87 ? 24.578 11.891 6.656 1 97.75 87 ALA A O 1
ATOM 646 N N . ASP A 1 88 ? 22.547 11.453 5.855 1 97.19 88 ASP A N 1
ATOM 647 C CA . ASP A 1 88 ? 21.922 12.586 6.535 1 97.19 88 ASP A CA 1
ATOM 648 C C . ASP A 1 88 ? 20.438 12.305 6.812 1 97.19 88 ASP A C 1
ATOM 650 O O . ASP A 1 88 ? 19.953 11.219 6.512 1 97.19 88 ASP A O 1
ATOM 654 N N . ALA A 1 89 ? 19.812 13.289 7.395 1 96.25 89 ALA A N 1
ATOM 655 C CA . ALA A 1 89 ? 18.438 13.133 7.812 1 96.25 89 ALA A CA 1
ATOM 656 C C . ALA A 1 89 ? 17.5 12.984 6.609 1 96.25 89 ALA A C 1
ATOM 658 O O . ALA A 1 89 ? 16.5 12.273 6.676 1 96.25 89 ALA A O 1
ATOM 659 N N . TYR A 1 90 ? 17.906 13.609 5.543 1 95.62 90 TYR A N 1
ATOM 660 C CA . TYR A 1 90 ? 17.094 13.547 4.328 1 95.62 90 TYR A CA 1
ATOM 661 C C . TYR A 1 90 ? 17.078 12.133 3.754 1 95.62 90 TYR A C 1
ATOM 663 O O . TYR A 1 90 ? 16.016 11.594 3.459 1 95.62 90 TYR A O 1
ATOM 671 N N . GLU A 1 91 ? 18.219 11.547 3.658 1 97.12 91 GLU A N 1
ATOM 672 C CA . GLU A 1 91 ? 18.328 10.172 3.166 1 97.12 91 GLU A CA 1
ATOM 673 C C . GLU A 1 91 ? 17.672 9.188 4.133 1 97.12 91 GLU A C 1
ATOM 675 O O . GLU A 1 91 ? 17.047 8.211 3.707 1 97.12 91 GLU A O 1
ATOM 680 N N . LYS A 1 92 ? 17.797 9.469 5.371 1 97.88 92 LYS A N 1
ATOM 681 C CA . LYS A 1 92 ? 17.172 8.609 6.375 1 97.88 92 LYS A CA 1
ATOM 682 C C . LYS A 1 92 ? 15.656 8.641 6.262 1 97.88 92 LYS A C 1
ATOM 684 O O . LYS A 1 92 ? 15.008 7.594 6.32 1 97.88 92 LYS A O 1
ATOM 689 N N . ASP A 1 93 ? 15.117 9.836 6.133 1 97.25 93 ASP A N 1
ATOM 690 C CA . ASP A 1 93 ? 13.68 10.023 5.973 1 97.25 93 ASP A CA 1
ATOM 691 C C . ASP A 1 93 ? 13.148 9.234 4.781 1 97.25 93 ASP A C 1
ATOM 693 O O . ASP A 1 93 ? 12.141 8.531 4.898 1 97.25 93 ASP A O 1
ATOM 697 N N . ARG A 1 94 ? 13.836 9.266 3.711 1 97.38 94 ARG A N 1
ATOM 698 C CA . ARG A 1 94 ? 13.422 8.609 2.473 1 97.38 94 ARG A CA 1
ATOM 699 C C . ARG A 1 94 ? 13.531 7.094 2.59 1 97.38 94 ARG A C 1
ATOM 701 O O . ARG A 1 94 ? 12.609 6.371 2.193 1 97.38 94 ARG A O 1
ATOM 708 N N . ALA A 1 95 ? 14.609 6.66 3.15 1 98.44 95 ALA A N 1
ATOM 709 C CA . ALA A 1 95 ? 14.812 5.219 3.301 1 98.44 95 ALA A CA 1
ATOM 710 C C . ALA A 1 95 ? 13.797 4.621 4.273 1 98.44 95 ALA A C 1
ATOM 712 O O . ALA A 1 95 ? 13.312 3.508 4.066 1 98.44 95 ALA A O 1
ATOM 713 N N . GLN A 1 96 ? 13.5 5.344 5.312 1 98.19 96 GLN A N 1
ATOM 714 C CA . GLN A 1 96 ? 12.508 4.875 6.273 1 98.19 96 GLN A CA 1
ATOM 715 C C . GLN A 1 96 ? 11.125 4.77 5.637 1 98.19 96 GLN A C 1
ATOM 717 O O . GLN A 1 96 ? 10.398 3.799 5.871 1 98.19 96 GLN A O 1
ATOM 722 N N . ALA A 1 97 ? 10.766 5.789 4.914 1 98.12 97 ALA A N 1
ATOM 723 C CA . ALA A 1 97 ? 9.484 5.758 4.211 1 98.12 97 ALA A CA 1
ATOM 724 C C . ALA A 1 97 ? 9.43 4.594 3.223 1 98.12 97 ALA A C 1
ATOM 726 O O . ALA A 1 97 ? 8.438 3.869 3.16 1 98.12 97 ALA A O 1
ATOM 727 N N . ALA A 1 98 ? 10.5 4.41 2.479 1 98.5 98 ALA A N 1
ATOM 728 C CA . ALA A 1 98 ? 10.578 3.318 1.511 1 98.5 98 ALA A CA 1
ATOM 729 C C . ALA A 1 98 ? 10.398 1.966 2.195 1 98.5 98 ALA A C 1
ATOM 731 O O . ALA A 1 98 ? 9.688 1.097 1.693 1 98.5 98 ALA A O 1
ATOM 732 N N . LEU A 1 99 ? 11.086 1.849 3.309 1 98.44 99 LEU A N 1
ATOM 733 C CA . LEU A 1 99 ? 11.008 0.587 4.039 1 98.44 99 LEU A CA 1
ATOM 734 C C . LEU A 1 99 ? 9.586 0.307 4.496 1 98.44 99 LEU A C 1
ATOM 736 O O . LEU A 1 99 ? 9.109 -0.829 4.406 1 98.44 99 LEU A O 1
ATOM 740 N N . GLN A 1 100 ? 8.938 1.296 4.965 1 98 100 GLN A N 1
ATOM 741 C CA . GLN A 1 100 ? 7.559 1.117 5.418 1 98 100 GLN A CA 1
ATOM 742 C C . GLN A 1 100 ? 6.637 0.762 4.254 1 98 100 GLN A C 1
ATOM 744 O O . GLN A 1 100 ? 5.824 -0.157 4.359 1 98 100 GLN A O 1
ATOM 749 N N . ILE A 1 101 ? 6.695 1.502 3.145 1 98.44 101 ILE A N 1
ATOM 750 C CA . ILE A 1 101 ? 5.871 1.221 1.974 1 98.44 101 ILE A CA 1
ATOM 751 C C . ILE A 1 101 ? 6.145 -0.198 1.479 1 98.44 101 ILE A C 1
ATOM 753 O O . ILE A 1 101 ? 5.215 -0.957 1.204 1 98.44 101 ILE A O 1
ATOM 757 N N . PHE A 1 102 ? 7.438 -0.582 1.428 1 98.44 102 PHE A N 1
ATOM 758 C CA . PHE A 1 102 ? 7.793 -1.89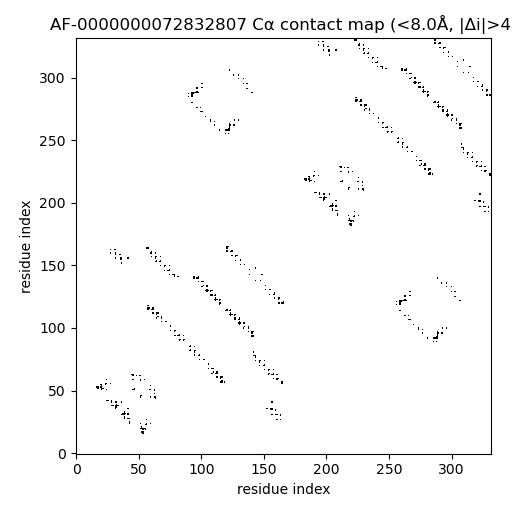2 0.893 1 98.44 102 PHE A CA 1
ATOM 759 C C . PHE A 1 102 ? 7.316 -3.002 1.822 1 98.44 102 PHE A C 1
ATOM 761 O O . PHE A 1 102 ? 6.922 -4.074 1.364 1 98.44 102 PHE A O 1
ATOM 768 N N . SER A 1 103 ? 7.371 -2.775 3.107 1 98.19 103 SER A N 1
ATOM 769 C CA . SER A 1 103 ? 6.816 -3.748 4.043 1 98.19 103 SER A CA 1
ATOM 770 C C . SER A 1 103 ? 5.336 -4 3.77 1 98.19 103 SER A C 1
ATOM 772 O O . SER A 1 103 ? 4.867 -5.133 3.875 1 98.19 103 SER A O 1
ATOM 774 N N . ASN A 1 104 ? 4.605 -2.957 3.461 1 97.88 104 ASN A N 1
ATOM 775 C CA . ASN A 1 104 ? 3.207 -3.119 3.084 1 97.88 104 ASN A CA 1
ATOM 776 C C . ASN A 1 104 ? 3.062 -3.916 1.791 1 97.88 104 ASN A C 1
ATOM 778 O O . ASN A 1 104 ? 2.129 -4.707 1.645 1 97.88 104 ASN A O 1
ATOM 782 N N . VAL A 1 105 ? 3.951 -3.672 0.807 1 98.19 105 VAL A N 1
ATOM 783 C CA . VAL A 1 105 ? 3.947 -4.449 -0.429 1 98.19 105 VAL A CA 1
ATOM 784 C C . VAL A 1 105 ? 4.125 -5.93 -0.108 1 98.19 105 VAL A C 1
ATOM 786 O O . VAL A 1 105 ? 3.359 -6.77 -0.589 1 98.19 105 VAL A O 1
ATOM 789 N N . VAL A 1 106 ? 5.117 -6.25 0.708 1 98.44 106 VAL A N 1
ATOM 790 C CA . VAL A 1 106 ? 5.367 -7.637 1.088 1 98.44 106 VAL A CA 1
ATOM 791 C C . VAL A 1 106 ? 4.113 -8.227 1.729 1 98.44 106 VAL A C 1
ATOM 793 O O . VAL A 1 106 ? 3.701 -9.344 1.39 1 98.44 106 VAL A O 1
ATOM 796 N N . SER A 1 107 ? 3.529 -7.535 2.637 1 98 107 SER A N 1
ATOM 797 C CA . SER A 1 107 ? 2.312 -7.977 3.311 1 98 107 SER A CA 1
ATOM 798 C C . SER A 1 107 ? 1.203 -8.273 2.309 1 98 107 SER A C 1
ATOM 800 O O . SER A 1 107 ? 0.485 -9.266 2.443 1 98 107 SER A O 1
ATOM 802 N N . THR A 1 108 ? 1.002 -7.379 1.299 1 98 108 THR A N 1
ATOM 803 C CA . THR A 1 108 ? -0.05 -7.586 0.31 1 98 108 THR A CA 1
ATOM 804 C C . THR A 1 108 ? 0.2 -8.859 -0.487 1 98 108 THR A C 1
ATOM 806 O O . THR A 1 108 ? -0.738 -9.594 -0.8 1 98 108 THR A O 1
ATOM 809 N N . PHE A 1 109 ? 1.445 -9.156 -0.776 1 98.75 109 PHE A N 1
ATOM 810 C CA . PHE A 1 109 ? 1.77 -10.391 -1.489 1 98.75 109 PHE A CA 1
ATOM 811 C C . PHE A 1 109 ? 1.529 -11.609 -0.606 1 98.75 109 PHE A C 1
ATOM 813 O O . PHE A 1 109 ? 1.009 -12.625 -1.069 1 98.75 109 PHE A O 1
ATOM 820 N N . GLU A 1 110 ? 1.878 -11.539 0.646 1 98.69 110 GLU A N 1
ATOM 821 C CA . GLU A 1 110 ? 1.656 -12.648 1.573 1 98.69 110 GLU A CA 1
ATOM 822 C C . GLU A 1 110 ? 0.169 -12.953 1.72 1 98.69 110 GLU A C 1
ATOM 824 O O . GLU A 1 110 ? -0.228 -14.125 1.751 1 98.69 110 GLU A O 1
ATOM 829 N N . TRP A 1 111 ? -0.58 -11.938 1.796 1 98.06 111 TRP A N 1
ATOM 830 C CA . TRP A 1 111 ? -2.021 -12.141 1.899 1 98.06 111 TRP A CA 1
ATOM 831 C C . TRP A 1 111 ? -2.58 -12.742 0.615 1 98.06 111 TRP A C 1
ATOM 833 O O . TRP A 1 111 ? -3.531 -13.523 0.652 1 98.06 111 TRP A O 1
ATOM 843 N N . SER A 1 112 ? -2.025 -12.32 -0.529 1 98.69 112 SER A N 1
ATOM 844 C CA . SER A 1 112 ? -2.459 -12.914 -1.789 1 98.69 112 SER A CA 1
ATOM 845 C C . SER A 1 112 ? -2.258 -14.43 -1.786 1 98.69 112 SER A C 1
ATOM 847 O O . SER A 1 112 ? -3.111 -15.172 -2.27 1 98.69 112 SER A O 1
ATOM 849 N N . VAL A 1 113 ? -1.145 -14.852 -1.214 1 98.75 113 VAL A N 1
ATOM 850 C CA . VAL A 1 113 ? -0.87 -16.281 -1.138 1 98.75 113 VAL A CA 1
ATOM 851 C C . VAL A 1 113 ? -1.945 -16.969 -0.301 1 98.75 113 VAL A C 1
ATOM 853 O O . VAL A 1 113 ? -2.482 -18.016 -0.701 1 98.75 113 VAL A O 1
ATOM 856 N N . LYS A 1 114 ? -2.176 -16.422 0.845 1 97.69 114 LYS A N 1
ATOM 857 C CA . LYS A 1 114 ? -3.193 -17 1.726 1 97.69 114 LYS A CA 1
ATOM 858 C C . LYS A 1 114 ? -4.535 -17.125 1.009 1 97.69 114 LYS A C 1
ATOM 860 O O . LYS A 1 114 ? -5.199 -18.156 1.1 1 97.69 114 LYS A O 1
ATOM 865 N N . SER A 1 115 ? -4.918 -16.094 0.298 1 97.38 115 SER A N 1
ATOM 866 C CA . SER A 1 115 ? -6.188 -16.078 -0.419 1 97.38 115 SER A CA 1
ATOM 867 C C . SER A 1 115 ? -6.188 -17.094 -1.564 1 97.38 115 SER A C 1
ATOM 869 O O . SER A 1 115 ? -7.184 -17.781 -1.792 1 97.38 115 SER A O 1
ATOM 871 N N . LEU A 1 116 ? -5.098 -17.203 -2.268 1 98.44 116 LEU A N 1
ATOM 872 C CA . LEU A 1 116 ? -4.98 -18.141 -3.377 1 98.44 116 LEU A CA 1
ATOM 873 C C . LEU A 1 116 ? -5.105 -19.578 -2.885 1 98.44 116 LEU A C 1
ATOM 875 O O . LEU A 1 116 ? -5.68 -20.422 -3.57 1 98.44 116 LEU A O 1
ATOM 879 N N . LYS A 1 117 ? -4.555 -19.828 -1.747 1 97.75 117 LYS A N 1
ATOM 880 C CA . LYS A 1 117 ? -4.633 -21.172 -1.175 1 97.75 117 LYS A CA 1
ATOM 881 C C . LYS A 1 117 ? -6.074 -21.531 -0.827 1 97.75 117 LYS A C 1
ATOM 883 O O . LYS A 1 117 ? -6.41 -22.719 -0.724 1 97.75 117 LYS A O 1
ATOM 888 N N . SER A 1 118 ? -6.875 -20.547 -0.688 1 95.62 118 SER A N 1
ATOM 889 C CA . SER A 1 118 ? -8.305 -20.766 -0.459 1 95.62 118 SER A CA 1
ATOM 890 C C . SER A 1 118 ? -9.078 -20.766 -1.771 1 95.62 118 SER A C 1
ATOM 892 O O . SER A 1 118 ? -10.312 -20.703 -1.771 1 95.62 118 SER A O 1
ATOM 894 N N . LYS A 1 119 ? -8.391 -20.703 -2.943 1 94.69 119 LYS A N 1
ATOM 895 C CA . LYS A 1 119 ? -8.898 -20.797 -4.305 1 94.69 119 LYS A CA 1
ATOM 896 C C . LYS A 1 119 ? -9.648 -19.531 -4.703 1 94.69 119 LYS A C 1
ATOM 898 O O . LYS A 1 119 ? -10.539 -19.562 -5.555 1 94.69 119 LYS A O 1
ATOM 903 N N . PHE A 1 120 ? -9.328 -18.453 -4.016 1 96.19 120 PHE A N 1
ATOM 904 C CA . PHE A 1 120 ? -9.797 -17.141 -4.445 1 96.19 120 PHE A CA 1
ATOM 905 C C . PHE A 1 120 ? -8.875 -16.562 -5.504 1 96.19 120 PHE A C 1
ATOM 907 O O . PHE A 1 120 ? -7.676 -16.828 -5.512 1 96.19 120 PHE A O 1
ATOM 914 N N . HIS A 1 121 ? -9.477 -15.609 -6.391 1 96 121 HIS A N 1
ATOM 915 C CA . HIS A 1 121 ? -8.633 -15.086 -7.457 1 96 121 HIS A CA 1
ATOM 916 C C . HIS A 1 121 ? -8.797 -13.578 -7.605 1 96 121 HIS A C 1
ATOM 918 O O . HIS A 1 121 ? -7.852 -12.875 -7.961 1 96 121 HIS A O 1
ATOM 924 N N . SER A 1 122 ? -9.977 -13.055 -7.379 1 95.69 122 SER A N 1
ATOM 925 C CA . SER A 1 122 ? -10.219 -11.625 -7.586 1 95.69 122 SER A CA 1
ATOM 926 C C . SER A 1 122 ? -9.445 -10.789 -6.574 1 95.69 122 SER A C 1
ATOM 928 O O . SER A 1 122 ? -8.75 -9.844 -6.945 1 95.69 122 SER A O 1
ATOM 930 N N . GLY A 1 123 ? -9.555 -11.18 -5.297 1 96.88 123 GLY A N 1
ATOM 931 C CA . GLY A 1 123 ? -8.836 -10.5 -4.234 1 96.88 123 GLY A CA 1
ATOM 932 C C . GLY A 1 123 ? -7.332 -10.523 -4.43 1 96.88 123 GLY A C 1
ATOM 933 O O . GLY A 1 123 ? -6.695 -9.469 -4.512 1 96.88 123 GLY A O 1
ATOM 934 N N . PRO A 1 124 ? -6.816 -11.664 -4.668 1 98.12 124 PRO A N 1
ATOM 935 C CA . PRO A 1 124 ? -5.371 -11.781 -4.879 1 98.12 124 PRO A CA 1
ATOM 936 C C . PRO A 1 124 ? -4.879 -10.953 -6.059 1 98.12 124 PRO A C 1
ATOM 938 O O . PRO A 1 124 ? -3.805 -10.352 -5.988 1 98.12 124 PRO A O 1
ATOM 941 N N . LEU A 1 125 ? -5.605 -10.93 -7.102 1 97.56 125 LEU A N 1
ATOM 942 C CA . LEU A 1 125 ? -5.195 -10.133 -8.25 1 97.56 125 LEU A CA 1
ATOM 943 C C . LEU A 1 125 ? -5.109 -8.656 -7.887 1 97.56 125 LEU A C 1
ATOM 945 O O . LEU A 1 125 ? -4.156 -7.973 -8.266 1 97.56 125 LEU A O 1
ATOM 949 N N . SER A 1 126 ? -6.086 -8.188 -7.168 1 97.31 126 SER A N 1
ATOM 950 C CA . SER A 1 126 ? -6.078 -6.797 -6.727 1 97.31 126 SER A CA 1
ATOM 951 C C . SER A 1 126 ? -4.91 -6.523 -5.781 1 97.31 126 SER A C 1
ATOM 953 O O . SER A 1 126 ? -4.25 -5.488 -5.887 1 97.31 126 SER A O 1
ATOM 955 N N . LEU A 1 127 ? -4.641 -7.449 -4.852 1 98.19 127 LEU A N 1
ATOM 956 C CA . LEU A 1 127 ? -3.518 -7.32 -3.93 1 98.19 127 LEU A CA 1
ATOM 957 C C . LEU A 1 127 ? -2.197 -7.23 -4.688 1 98.19 127 LEU A C 1
ATOM 959 O O . LEU A 1 127 ? -1.391 -6.336 -4.43 1 98.19 127 LEU A O 1
ATOM 963 N N . LEU A 1 128 ? -1.99 -8.086 -5.629 1 98.06 128 LEU A N 1
ATOM 964 C CA . LEU A 1 128 ? -0.751 -8.109 -6.402 1 98.06 128 LEU A CA 1
ATOM 965 C C . LEU A 1 128 ? -0.618 -6.852 -7.254 1 98.06 128 LEU A C 1
ATOM 967 O O . LEU A 1 128 ? 0.469 -6.281 -7.359 1 98.06 128 LEU A O 1
ATOM 971 N N . THR A 1 129 ? -1.691 -6.434 -7.852 1 96.25 129 THR A N 1
ATOM 972 C CA . THR A 1 129 ? -1.69 -5.238 -8.688 1 96.25 129 THR A CA 1
ATOM 973 C C . THR A 1 129 ? -1.311 -4.008 -7.871 1 96.25 129 THR A C 1
ATOM 975 O O . THR A 1 129 ? -0.45 -3.227 -8.281 1 96.25 129 THR A O 1
ATOM 978 N N . VAL A 1 130 ? -1.934 -3.889 -6.727 1 97.19 130 VAL A N 1
ATOM 979 C CA . VAL A 1 130 ? -1.626 -2.766 -5.848 1 97.19 130 VAL A CA 1
ATOM 980 C C . VAL A 1 130 ? -0.152 -2.807 -5.453 1 97.19 130 VAL A C 1
ATOM 982 O O . VAL A 1 130 ? 0.534 -1.781 -5.484 1 97.19 130 VAL A O 1
ATOM 985 N N . GLY A 1 131 ? 0.295 -3.967 -5.027 1 96.94 131 GLY A N 1
ATOM 986 C CA . GLY A 1 131 ? 1.697 -4.105 -4.672 1 96.94 131 GLY A CA 1
ATOM 987 C C . GLY A 1 131 ? 2.641 -3.699 -5.789 1 96.94 131 GLY A C 1
ATOM 988 O O . GLY A 1 131 ? 3.635 -3.012 -5.547 1 96.94 131 GLY A O 1
ATOM 989 N N . GLN A 1 132 ? 2.342 -4.078 -6.973 1 95.31 132 GLN A N 1
ATOM 990 C CA . GLN A 1 132 ? 3.18 -3.764 -8.125 1 95.31 132 GLN A CA 1
ATOM 991 C C . GLN A 1 132 ? 3.141 -2.271 -8.445 1 95.31 132 GLN A C 1
ATOM 993 O O . GLN A 1 132 ? 4.164 -1.678 -8.789 1 95.31 132 GLN A O 1
ATOM 998 N N . ASP A 1 133 ? 2.031 -1.708 -8.32 1 93.56 133 ASP A N 1
ATOM 999 C CA . ASP A 1 133 ? 1.857 -0.299 -8.664 1 93.56 133 ASP A CA 1
ATOM 1000 C C . ASP A 1 133 ? 2.648 0.596 -7.707 1 93.56 133 ASP A C 1
ATOM 1002 O O . ASP A 1 133 ? 3.146 1.65 -8.109 1 93.56 133 ASP A O 1
ATOM 1006 N N . VAL A 1 134 ? 2.766 0.147 -6.492 1 95.12 134 VAL A N 1
ATOM 1007 C CA . VAL A 1 134 ? 3.357 1 -5.465 1 95.12 134 VAL A CA 1
ATOM 1008 C C . VAL A 1 134 ? 4.883 0.944 -5.562 1 95.12 134 VAL A C 1
ATOM 1010 O O . VAL A 1 134 ? 5.574 1.824 -5.047 1 95.12 134 VAL A O 1
ATOM 1013 N N . VAL A 1 135 ? 5.461 -0.012 -6.215 1 91.12 135 VAL A N 1
ATOM 1014 C CA . VAL A 1 135 ? 6.902 -0.241 -6.246 1 91.12 135 VAL A CA 1
ATOM 1015 C C . VAL A 1 135 ? 7.594 0.909 -6.977 1 91.12 135 VAL A C 1
ATOM 1017 O O . VAL A 1 135 ? 8.719 1.28 -6.641 1 91.12 135 VAL A O 1
ATOM 1020 N N . VAL A 1 136 ? 6.879 1.513 -7.93 1 86.25 136 VAL A N 1
ATOM 1021 C CA . VAL A 1 136 ? 7.441 2.637 -8.672 1 86.25 136 VAL A CA 1
ATOM 1022 C C . VAL A 1 136 ? 7.742 3.789 -7.711 1 86.25 136 VAL A C 1
ATOM 1024 O O . VAL A 1 136 ? 8.75 4.484 -7.863 1 86.25 136 VAL A O 1
ATOM 1027 N N . THR A 1 137 ? 6.879 4.02 -6.77 1 90.56 137 THR A N 1
ATOM 1028 C CA . THR A 1 137 ? 7.086 5.074 -5.785 1 90.56 137 THR A CA 1
ATOM 1029 C C . THR A 1 137 ? 8.297 4.762 -4.91 1 90.56 137 THR A C 1
ATOM 1031 O O . THR A 1 137 ? 9.039 5.668 -4.523 1 90.56 137 THR A O 1
ATOM 1034 N N . ILE A 1 138 ? 8.539 3.525 -4.605 1 94.62 138 ILE A N 1
ATOM 1035 C CA . ILE A 1 138 ? 9.656 3.105 -3.77 1 94.62 138 ILE A CA 1
ATOM 1036 C C . ILE A 1 138 ? 10.977 3.395 -4.488 1 94.62 138 ILE A C 1
ATOM 1038 O O . ILE A 1 138 ? 11.93 3.867 -3.871 1 94.62 138 ILE A O 1
ATOM 1042 N N . ASP A 1 139 ? 10.961 3.197 -5.738 1 89.19 139 ASP A N 1
ATOM 1043 C CA . ASP A 1 139 ? 12.164 3.42 -6.535 1 89.19 139 ASP A CA 1
ATOM 1044 C C . ASP A 1 139 ? 12.57 4.891 -6.527 1 89.19 139 ASP A C 1
ATOM 1046 O O . ASP A 1 139 ? 13.742 5.223 -6.695 1 89.19 139 ASP A O 1
ATOM 1050 N N . ALA A 1 140 ? 11.656 5.73 -6.324 1 92.06 140 ALA A N 1
ATOM 1051 C CA . ALA A 1 140 ? 11.938 7.164 -6.254 1 92.06 140 ALA A CA 1
ATOM 1052 C C . ALA A 1 140 ? 12.555 7.539 -4.91 1 92.06 140 ALA A C 1
ATOM 1054 O O . ALA A 1 140 ? 13.133 8.617 -4.766 1 92.06 140 ALA A O 1
ATOM 1055 N N . LEU A 1 141 ? 12.469 6.684 -3.908 1 97.25 141 LEU A N 1
ATOM 1056 C CA . LEU A 1 141 ? 12.922 6.977 -2.555 1 97.25 141 LEU A CA 1
ATOM 1057 C C . LEU A 1 141 ? 14.289 6.352 -2.295 1 97.25 141 LEU A C 1
ATOM 1059 O O . LEU A 1 141 ? 15.117 6.93 -1.587 1 97.25 141 LEU A O 1
ATOM 1063 N N . VAL A 1 142 ? 14.477 5.238 -2.859 1 98.06 142 VAL A N 1
ATOM 1064 C CA . VAL A 1 142 ? 15.719 4.504 -2.635 1 98.06 142 VAL A CA 1
ATOM 1065 C C . VAL A 1 142 ? 16.141 3.793 -3.92 1 98.06 142 VAL A C 1
ATOM 1067 O O . VAL A 1 142 ? 15.344 3.678 -4.859 1 98.06 142 VAL A O 1
ATOM 1070 N N . ASP A 1 143 ? 17.406 3.365 -3.943 1 96.81 143 ASP A N 1
ATOM 1071 C CA . ASP A 1 143 ? 17.922 2.584 -5.062 1 96.81 143 ASP A CA 1
ATOM 1072 C C . ASP A 1 143 ? 17.719 1.089 -4.832 1 96.81 143 ASP A C 1
ATOM 1074 O O . ASP A 1 143 ?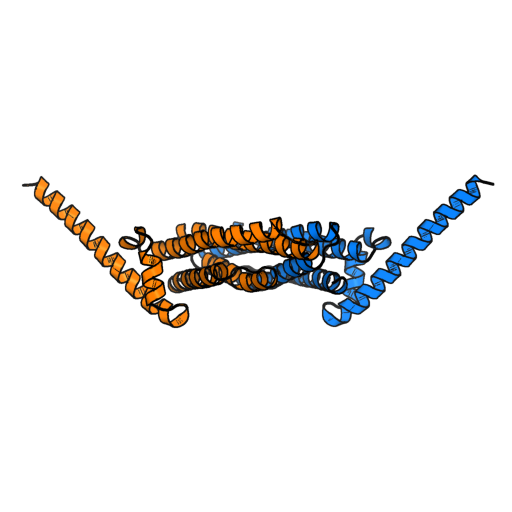 18.5 0.451 -4.125 1 96.81 143 ASP A O 1
ATOM 1078 N N . MET A 1 144 ? 16.766 0.574 -5.488 1 96.62 144 MET A N 1
ATOM 1079 C CA . MET A 1 144 ? 16.5 -0.854 -5.328 1 96.62 144 MET A CA 1
ATOM 1080 C C . MET A 1 144 ? 17.391 -1.673 -6.262 1 96.62 144 MET A C 1
ATOM 1082 O O . MET A 1 144 ? 17.547 -2.883 -6.078 1 96.62 144 MET A O 1
ATOM 1086 N N . GLY A 1 145 ? 17.906 -1.054 -7.348 1 95.06 145 GLY A N 1
ATOM 1087 C CA . GLY A 1 145 ? 18.844 -1.7 -8.25 1 95.06 145 GLY A CA 1
ATOM 1088 C C . GLY A 1 145 ? 18.234 -2.861 -9.016 1 95.06 145 GLY A C 1
ATOM 1089 O O . GLY A 1 145 ? 17.031 -2.844 -9.328 1 95.06 145 GLY A O 1
ATOM 1090 N N . LYS A 1 146 ? 19.078 -3.812 -9.344 1 96.88 146 LYS A N 1
ATOM 1091 C CA . LYS A 1 146 ? 18.656 -4.98 -10.117 1 96.88 146 LYS A CA 1
ATOM 1092 C C . LYS A 1 146 ? 17.641 -5.816 -9.352 1 96.88 146 LYS A C 1
ATOM 1094 O O . LYS A 1 146 ? 16.734 -6.406 -9.945 1 96.88 146 LYS A O 1
ATOM 1099 N N . LEU A 1 147 ? 17.75 -5.812 -8.031 1 97.69 147 LEU A N 1
ATOM 1100 C CA . LEU A 1 147 ? 16.812 -6.559 -7.199 1 97.69 147 LEU A CA 1
ATOM 1101 C C . LEU A 1 147 ? 15.383 -6.051 -7.398 1 97.69 147 LEU A C 1
ATOM 1103 O O . LEU A 1 147 ? 14.438 -6.84 -7.449 1 97.69 147 LEU A O 1
ATOM 1107 N N . GLY A 1 148 ? 15.25 -4.691 -7.5 1 97.25 148 GLY A N 1
ATOM 1108 C CA . GLY A 1 148 ? 13.945 -4.102 -7.758 1 97.25 148 GLY A CA 1
ATOM 1109 C C . GLY A 1 148 ? 13.352 -4.52 -9.086 1 97.25 148 GLY A C 1
ATOM 1110 O O . GLY A 1 148 ? 12.164 -4.832 -9.172 1 97.25 148 GLY A O 1
ATOM 1111 N N . ASN A 1 149 ? 14.164 -4.578 -10.102 1 96.06 149 ASN A N 1
ATOM 1112 C CA . ASN A 1 149 ? 13.719 -5.008 -11.422 1 96.06 149 ASN A CA 1
ATOM 1113 C C . ASN A 1 149 ? 13.273 -6.465 -11.414 1 96.06 149 ASN A C 1
ATOM 1115 O O . ASN A 1 149 ? 12.266 -6.812 -12.023 1 96.06 149 ASN A O 1
ATOM 1119 N N . ASP A 1 150 ? 14.086 -7.254 -10.75 1 96.88 150 ASP A N 1
ATOM 1120 C CA . ASP A 1 150 ? 13.727 -8.664 -10.633 1 96.88 150 ASP A CA 1
ATOM 1121 C C . ASP A 1 150 ? 12.375 -8.828 -9.938 1 96.88 150 ASP A C 1
ATOM 1123 O O . ASP A 1 150 ? 11.531 -9.602 -10.383 1 96.88 150 ASP A O 1
ATOM 1127 N N . PHE A 1 151 ? 12.219 -8.125 -8.852 1 98.12 151 PHE A N 1
ATOM 1128 C CA . PHE A 1 151 ? 10.961 -8.195 -8.117 1 98.12 151 PHE A CA 1
ATOM 1129 C C . PHE A 1 151 ? 9.797 -7.766 -9 1 98.12 151 PHE A C 1
ATOM 1131 O O . PHE A 1 151 ? 8.734 -8.391 -8.984 1 98.12 151 PHE A O 1
ATOM 1138 N N . HIS A 1 152 ? 9.953 -6.738 -9.727 1 96.56 152 HIS A N 1
ATOM 1139 C CA . HIS A 1 152 ? 8.914 -6.242 -10.625 1 96.56 152 HIS A CA 1
ATOM 1140 C C . HIS A 1 152 ? 8.508 -7.309 -11.633 1 96.56 152 HIS A C 1
ATOM 1142 O O . HIS A 1 152 ? 7.316 -7.547 -11.852 1 96.56 152 HIS A O 1
ATOM 1148 N N . LEU A 1 153 ? 9.5 -7.922 -12.188 1 96.31 153 LEU A N 1
ATOM 1149 C CA . LEU A 1 153 ? 9.227 -8.945 -13.188 1 96.31 153 LEU A CA 1
ATOM 1150 C C . LEU A 1 153 ? 8.516 -10.141 -12.562 1 96.31 153 LEU A C 1
ATOM 1152 O O . LEU A 1 153 ? 7.551 -10.664 -13.133 1 96.31 153 LEU A O 1
ATOM 1156 N N . LEU A 1 154 ? 8.977 -10.539 -11.453 1 98.06 154 LEU A N 1
ATOM 1157 C CA . LEU A 1 154 ? 8.367 -11.672 -10.758 1 98.06 154 LEU A CA 1
ATOM 1158 C C . LEU A 1 154 ? 6.938 -11.344 -10.336 1 98.06 154 LEU A C 1
ATOM 1160 O O . LEU A 1 154 ? 6.051 -12.195 -10.422 1 98.06 154 LEU A O 1
ATOM 1164 N N . GLY A 1 155 ? 6.746 -10.109 -9.836 1 97.94 155 GLY A N 1
ATOM 1165 C CA . GLY A 1 155 ? 5.402 -9.672 -9.492 1 97.94 155 GLY A CA 1
ATOM 1166 C C . GLY A 1 155 ? 4.453 -9.664 -10.672 1 97.94 155 GLY A C 1
ATOM 1167 O O . GLY A 1 155 ? 3.301 -10.086 -10.555 1 97.94 155 GLY A O 1
ATOM 1168 N N . PHE A 1 156 ? 4.918 -9.227 -11.789 1 96.94 156 PHE A N 1
ATOM 1169 C CA . PHE A 1 156 ? 4.109 -9.227 -13 1 96.94 156 PHE A CA 1
ATOM 1170 C C . PHE A 1 156 ? 3.748 -10.648 -13.414 1 96.94 156 PHE A C 1
ATOM 1172 O O . PHE A 1 156 ? 2.621 -10.906 -13.836 1 96.94 156 PHE A O 1
ATOM 1179 N N . LEU A 1 157 ? 4.719 -11.469 -13.391 1 97.94 157 LEU A N 1
ATOM 1180 C CA . LEU A 1 157 ? 4.445 -12.867 -13.703 1 97.94 157 LEU A CA 1
ATOM 1181 C C . LEU A 1 157 ? 3.338 -13.414 -12.805 1 97.94 157 LEU A C 1
ATOM 1183 O O . LEU A 1 157 ? 2.389 -14.031 -13.297 1 97.94 157 LEU A O 1
ATOM 1187 N N . ALA A 1 158 ? 3.488 -13.203 -11.492 1 98.31 158 ALA A N 1
ATOM 1188 C CA . ALA A 1 158 ? 2.496 -13.695 -10.539 1 98.31 158 ALA A CA 1
ATOM 1189 C C . ALA A 1 158 ? 1.112 -13.133 -10.852 1 98.31 158 ALA A C 1
ATOM 1191 O O . ALA A 1 158 ? 0.131 -13.875 -10.906 1 98.31 158 ALA A O 1
ATOM 1192 N N . ALA A 1 159 ? 1.025 -11.812 -11.102 1 97.5 159 ALA A N 1
ATOM 1193 C CA . ALA A 1 159 ? -0.253 -11.188 -11.43 1 97.5 159 ALA A CA 1
ATOM 1194 C C . ALA A 1 159 ? -0.835 -11.766 -12.719 1 97.5 159 ALA A C 1
ATOM 1196 O O . ALA A 1 159 ? -2.043 -11.992 -12.812 1 97.5 159 ALA A O 1
ATOM 1197 N N . GLY A 1 160 ? -0.008 -11.93 -13.695 1 96.81 160 GLY A N 1
ATOM 1198 C CA . GLY A 1 160 ? -0.456 -12.516 -14.945 1 96.81 160 GLY A CA 1
ATOM 1199 C C . GLY A 1 160 ? -1.062 -13.891 -14.781 1 96.81 160 GLY A C 1
ATOM 1200 O O . GLY A 1 160 ? -2.098 -14.203 -15.375 1 96.81 160 GLY A O 1
ATOM 1201 N N . ILE A 1 161 ? -0.414 -14.719 -14.008 1 97.62 161 ILE A N 1
ATOM 1202 C CA . ILE A 1 161 ? -0.912 -16.078 -13.781 1 97.62 161 ILE A CA 1
ATOM 1203 C C . ILE A 1 161 ? -2.254 -16.016 -13.055 1 97.62 161 ILE A C 1
ATOM 1205 O O . ILE A 1 161 ? -3.197 -16.719 -13.43 1 97.62 161 ILE A O 1
ATOM 1209 N N . VAL A 1 162 ? -2.338 -15.234 -12.016 1 97.75 162 VAL A N 1
ATOM 1210 C CA . VAL A 1 162 ? -3.58 -15.125 -11.25 1 97.75 162 VAL A CA 1
ATOM 1211 C C . VAL A 1 162 ? -4.691 -14.594 -12.156 1 97.75 162 VAL A C 1
ATOM 1213 O O . VAL A 1 162 ? -5.836 -15.047 -12.062 1 97.75 162 VAL A O 1
ATOM 1216 N N . ARG A 1 163 ? -4.359 -13.633 -13.016 1 95.81 163 ARG A N 1
ATOM 1217 C CA . ARG A 1 163 ? -5.34 -13.094 -13.953 1 95.81 163 ARG A CA 1
ATOM 1218 C C . ARG A 1 163 ? -5.852 -14.188 -14.891 1 95.81 163 ARG A C 1
ATOM 1220 O O . ARG A 1 163 ? -7.039 -14.219 -15.227 1 95.81 163 ARG A O 1
ATOM 1227 N N . HIS A 1 164 ? -4.973 -15.016 -15.281 1 92.44 164 HIS A N 1
ATOM 1228 C CA . HIS A 1 164 ? -5.348 -16.125 -16.141 1 92.44 164 HIS A CA 1
ATOM 1229 C C . HIS A 1 164 ? -6.367 -17.031 -15.461 1 92.44 164 HIS A C 1
ATOM 1231 O O . HIS A 1 164 ? -7.223 -17.625 -16.125 1 92.44 164 HIS A O 1
ATOM 1237 N N . LEU A 1 165 ? -6.277 -17.172 -14.195 1 92.5 165 LEU A N 1
ATOM 1238 C CA . LEU A 1 165 ? -7.176 -18.031 -13.438 1 92.5 165 LEU A CA 1
ATOM 1239 C C . LEU A 1 165 ? -8.531 -17.359 -13.234 1 92.5 165 LEU A C 1
ATOM 1241 O O . LEU A 1 165 ? -9.516 -18.031 -12.906 1 92.5 165 LEU A O 1
ATOM 1245 N N . HIS A 1 166 ? -8.469 -16 -13.281 1 81.88 166 HIS A N 1
ATOM 1246 C CA . HIS A 1 166 ? -9.672 -15.234 -13.039 1 81.88 166 HIS A CA 1
ATOM 1247 C C . HIS A 1 166 ? -10.594 -15.234 -14.258 1 81.88 166 HIS A C 1
ATOM 1249 O O . HIS A 1 166 ? -11.812 -15.344 -14.117 1 81.88 166 HIS A O 1
ATOM 1255 N N . MET B 1 1 ? 2.264 44.906 42.5 1 56.09 1 MET B N 1
ATOM 1256 C CA . MET B 1 1 ? 2.355 45.438 41.156 1 56.09 1 MET B CA 1
ATOM 1257 C C . MET B 1 1 ? 3.133 44.5 40.25 1 56.09 1 MET B C 1
ATOM 1259 O O . MET B 1 1 ? 3.072 44.594 39 1 56.09 1 MET B O 1
ATOM 1263 N N . LYS B 1 2 ? 3.947 43.656 40.875 1 66.81 2 LYS B N 1
ATOM 1264 C CA . LYS B 1 2 ? 4.824 42.781 40.125 1 66.81 2 LYS B CA 1
ATOM 1265 C C . LYS B 1 2 ? 4.062 41.594 39.562 1 66.81 2 LYS B C 1
ATOM 1267 O O . LYS B 1 2 ? 4.387 41.062 38.5 1 66.81 2 LYS B O 1
ATOM 1272 N N . ALA B 1 3 ? 3.049 41.156 40.281 1 70.94 3 ALA B N 1
ATOM 1273 C CA . ALA B 1 3 ? 2.275 40.031 39.812 1 70.94 3 ALA B CA 1
ATOM 1274 C C . ALA B 1 3 ? 1.394 40.375 38.625 1 70.94 3 ALA B C 1
ATOM 1276 O O . ALA B 1 3 ? 1.184 39.562 37.719 1 70.94 3 ALA B O 1
ATOM 1277 N N . SER B 1 4 ? 1.018 41.625 38.688 1 67.12 4 SER B N 1
ATOM 1278 C CA . SER B 1 4 ? 0.132 42.094 37.594 1 67.12 4 SER B CA 1
ATOM 1279 C C . SER B 1 4 ? 0.877 42.188 36.281 1 67.12 4 SER B C 1
ATOM 1281 O O . SER B 1 4 ? 0.326 41.875 35.219 1 67.12 4 SER B O 1
ATOM 1283 N N . ALA B 1 5 ? 2.129 42.562 36.375 1 72 5 ALA B N 1
ATOM 1284 C CA . ALA B 1 5 ? 2.943 42.656 35.156 1 72 5 ALA B CA 1
ATOM 1285 C C . ALA B 1 5 ? 3.244 41.281 34.594 1 72 5 ALA B C 1
ATOM 1287 O O . ALA B 1 5 ? 3.266 41.125 33.375 1 72 5 ALA B O 1
ATOM 1288 N N . PHE B 1 6 ? 3.328 40.375 35.5 1 69.44 6 PHE B N 1
ATOM 1289 C CA . PHE B 1 6 ? 3.604 39.031 35.031 1 69.44 6 PHE B CA 1
ATOM 1290 C C . PHE B 1 6 ? 2.373 38.438 34.375 1 69.44 6 PHE B C 1
ATOM 1292 O O . PHE B 1 6 ? 2.488 37.75 33.344 1 69.44 6 PHE B O 1
ATOM 1299 N N . LEU B 1 7 ? 1.242 38.656 34.938 1 69.19 7 LEU B N 1
ATOM 1300 C CA . LEU B 1 7 ? 0.003 38.156 34.375 1 69.19 7 LEU B CA 1
ATOM 1301 C C . LEU B 1 7 ? -0.27 38.844 33.031 1 69.19 7 LEU B C 1
ATOM 1303 O O . LEU B 1 7 ? -0.736 38.188 32.094 1 69.19 7 LEU B O 1
ATOM 1307 N N . SER B 1 8 ? 0.081 40.062 33.031 1 69.56 8 SER B N 1
ATOM 1308 C CA . SER B 1 8 ? -0.096 40.812 31.766 1 69.56 8 SER B CA 1
ATOM 1309 C C . SER B 1 8 ? 0.843 40.281 30.688 1 69.56 8 SER B C 1
ATOM 1311 O O . SER B 1 8 ? 0.45 40.156 29.516 1 69.56 8 SER B O 1
ATOM 1313 N N . LEU B 1 9 ? 1.997 39.938 31.047 1 70.44 9 LEU B N 1
ATOM 1314 C CA . LEU B 1 9 ? 2.961 39.406 30.078 1 70.44 9 LEU B CA 1
ATOM 1315 C C . LEU B 1 9 ? 2.545 38.031 29.594 1 70.44 9 LEU B C 1
ATOM 1317 O O . LEU B 1 9 ? 2.686 37.688 28.422 1 70.44 9 LEU B O 1
ATOM 1321 N N . LEU B 1 10 ? 2.006 37.281 30.5 1 66.81 10 LEU B N 1
ATOM 1322 C CA . LEU B 1 10 ? 1.52 35.969 30.125 1 66.81 10 LEU B CA 1
ATOM 1323 C C . LEU B 1 10 ? 0.32 36.062 29.188 1 66.81 10 LEU B C 1
ATOM 1325 O O . LEU B 1 10 ? 0.199 35.281 28.234 1 66.81 10 LEU B O 1
ATOM 1329 N N . LEU B 1 11 ? -0.542 37 29.5 1 66.38 11 LEU B N 1
ATOM 1330 C CA . LEU B 1 11 ? -1.7 37.219 28.641 1 66.38 11 LEU B CA 1
ATOM 1331 C C . LEU B 1 11 ? -1.271 37.719 27.266 1 66.38 11 LEU B C 1
ATOM 1333 O O . LEU B 1 11 ? -1.861 37.344 26.25 1 66.38 11 LEU B O 1
ATOM 1337 N N . LEU B 1 12 ? -0.286 38.531 27.219 1 65.94 12 LEU B N 1
ATOM 1338 C CA . LEU B 1 12 ? 0.226 39.031 25.938 1 65.94 12 LEU B CA 1
ATOM 1339 C C . LEU B 1 12 ? 0.867 37.906 25.125 1 65.94 12 LEU B C 1
ATOM 1341 O O . LEU B 1 12 ? 0.716 37.844 23.906 1 65.94 12 LEU B O 1
ATOM 1345 N N . LEU B 1 13 ? 1.521 37 25.75 1 61.75 13 LEU B N 1
ATOM 1346 C CA . LEU B 1 13 ? 2.145 35.875 25.062 1 61.75 13 LEU B CA 1
ATOM 1347 C C . LEU B 1 13 ? 1.092 34.938 24.516 1 61.75 13 LEU B C 1
ATOM 1349 O O . LEU B 1 13 ? 1.244 34.406 23.422 1 61.75 13 LEU B O 1
ATOM 1353 N N . CYS B 1 14 ? 0.062 34.719 25.312 1 61.44 14 CYS B N 1
ATOM 1354 C CA . CYS B 1 14 ? -1.017 33.844 24.859 1 61.44 14 CYS B CA 1
ATOM 1355 C C . CYS B 1 14 ? -1.719 34.469 23.641 1 61.44 14 CYS B C 1
ATOM 1357 O O . CYS B 1 14 ? -2.062 33.75 22.703 1 61.44 14 CYS B O 1
ATOM 1359 N N . PHE B 1 15 ? -1.948 35.781 23.641 1 61.12 15 PHE B N 1
ATOM 1360 C CA . PHE B 1 15 ? -2.594 36.469 22.516 1 61.12 15 PHE B CA 1
ATOM 1361 C C . PHE B 1 15 ? -1.71 36.438 21.281 1 61.12 15 PHE B C 1
ATOM 1363 O O . PHE B 1 15 ? -2.207 36.281 20.156 1 61.12 15 PHE B O 1
ATOM 1370 N N . SER B 1 16 ? -0.457 36.531 21.391 1 56.47 16 SER B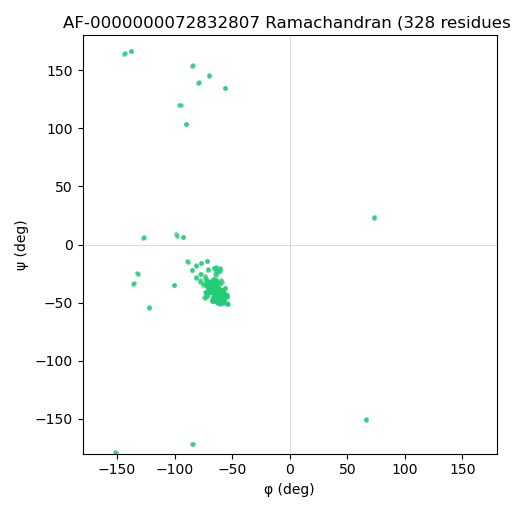 N 1
ATOM 1371 C CA . SER B 1 16 ? 0.453 36.5 20.25 1 56.47 16 SER B CA 1
ATOM 1372 C C . SER B 1 16 ? 0.474 35.125 19.578 1 56.47 16 SER B C 1
ATOM 1374 O O . SER B 1 16 ? 0.556 35.031 18.344 1 56.47 16 SER B O 1
ATOM 1376 N N . PHE B 1 17 ? 0.302 34.094 20.375 1 57.41 17 PHE B N 1
ATOM 1377 C CA . PHE B 1 17 ? 0.338 32.75 19.812 1 57.41 17 PHE B CA 1
ATOM 1378 C C . PHE B 1 17 ? -0.918 32.469 19 1 57.41 17 PHE B C 1
ATOM 1380 O O . PHE B 1 17 ? -0.852 31.828 17.938 1 57.41 17 PHE B O 1
ATOM 1387 N N . GLN B 1 18 ? -2.051 33 19.422 1 59.28 18 GLN B N 1
ATOM 1388 C CA . GLN B 1 18 ? -3.309 32.781 18.703 1 59.28 18 GLN B CA 1
ATOM 1389 C C . GLN B 1 18 ? -3.299 33.5 17.359 1 59.28 18 GLN B C 1
ATOM 1391 O O . GLN B 1 18 ? -3.822 32.969 16.375 1 59.28 18 GLN B O 1
ATOM 1396 N N . ILE B 1 19 ? -2.68 34.625 17.312 1 58.88 19 ILE B N 1
ATOM 1397 C CA . ILE B 1 19 ? -2.615 35.406 16.078 1 58.88 19 ILE B CA 1
ATOM 1398 C C . ILE B 1 19 ? -1.689 34.688 15.086 1 58.88 19 ILE B C 1
ATOM 1400 O O . ILE B 1 19 ? -2.002 34.594 13.891 1 58.88 19 ILE B O 1
ATOM 1404 N N . ILE B 1 20 ? -0.612 34.094 15.484 1 61.34 20 ILE B N 1
ATOM 1405 C CA . ILE B 1 20 ? 0.357 33.438 14.617 1 61.34 20 ILE B CA 1
ATOM 1406 C C . ILE B 1 20 ? -0.267 32.156 14.016 1 61.34 20 ILE B C 1
ATOM 1408 O O . ILE B 1 20 ? -0.14 31.922 12.82 1 61.34 20 ILE B O 1
ATOM 1412 N N . SER B 1 21 ? -1.031 31.578 14.789 1 71.38 21 SER B N 1
ATOM 1413 C CA . SER B 1 21 ? -1.653 30.344 14.312 1 71.38 21 SER B CA 1
ATOM 1414 C C . SER B 1 21 ? -2.701 30.641 13.242 1 71.38 21 SER B C 1
ATOM 1416 O O . SER B 1 21 ? -2.777 29.938 12.234 1 71.38 21 SER B O 1
ATOM 1418 N N . SER B 1 22 ? -3.355 31.734 13.43 1 79 22 SER B N 1
ATOM 1419 C CA . SER B 1 22 ? -4.379 32.094 12.445 1 79 22 SER B CA 1
ATOM 1420 C C . SER B 1 22 ? -3.75 32.531 11.125 1 79 22 SER B C 1
ATOM 1422 O O . SER B 1 22 ? -4.258 32.188 10.055 1 79 22 SER B O 1
ATOM 1424 N N . ALA B 1 23 ? -2.611 33.156 11.211 1 86.5 23 ALA B N 1
ATOM 1425 C CA . ALA B 1 23 ? -1.937 33.562 9.984 1 86.5 23 ALA B CA 1
ATOM 1426 C C . ALA B 1 23 ? -1.344 32.375 9.242 1 86.5 23 ALA B C 1
ATOM 1428 O O . ALA B 1 23 ? -1.431 32.312 8.016 1 86.5 23 ALA B O 1
ATOM 1429 N N . VAL B 1 24 ? -0.782 31.516 9.961 1 92.12 24 VAL B N 1
ATOM 1430 C CA . VAL B 1 24 ? -0.181 30.328 9.367 1 92.12 24 VAL B CA 1
ATOM 1431 C C . VAL B 1 24 ? -1.266 29.469 8.719 1 92.12 24 VAL B C 1
ATOM 1433 O O . VAL B 1 24 ? -1.093 28.984 7.598 1 92.12 24 VAL B O 1
ATOM 1436 N N . LEU B 1 25 ? -2.352 29.328 9.391 1 95.5 25 LEU B N 1
ATOM 1437 C CA . LEU B 1 25 ? -3.482 28.578 8.875 1 95.5 25 LEU B CA 1
ATOM 1438 C C . LEU B 1 25 ? -3.992 29.188 7.57 1 95.5 25 LEU B C 1
ATOM 1440 O O . LEU B 1 25 ? -4.188 28.469 6.582 1 95.5 25 LEU B O 1
ATOM 1444 N N . ASP B 1 26 ? -4.172 30.5 7.551 1 93.62 26 ASP B N 1
ATOM 1445 C CA . ASP B 1 26 ? -4.68 31.188 6.371 1 93.62 26 ASP B CA 1
ATOM 1446 C C . ASP B 1 26 ? -3.713 31.047 5.195 1 93.62 26 ASP B C 1
ATOM 1448 O O . ASP B 1 26 ? -4.137 30.844 4.059 1 93.62 26 ASP B O 1
ATOM 1452 N N . GLU B 1 27 ? -2.486 31.188 5.461 1 93.12 27 GLU B N 1
ATOM 1453 C CA . GLU B 1 27 ? -1.47 31.094 4.418 1 93.12 27 GLU B CA 1
ATOM 1454 C C . GLU B 1 27 ? -1.451 29.688 3.807 1 93.12 27 GLU B C 1
ATOM 1456 O O . GLU B 1 27 ? -1.506 29.531 2.584 1 93.12 27 GLU B O 1
ATOM 1461 N N . ILE B 1 28 ? -1.405 28.688 4.637 1 95.19 28 ILE B N 1
ATOM 1462 C CA . ILE B 1 28 ? -1.341 27.297 4.18 1 95.19 28 ILE B CA 1
ATOM 1463 C C . ILE B 1 28 ? -2.607 26.953 3.398 1 95.19 28 ILE B C 1
ATOM 1465 O O . ILE B 1 28 ? -2.537 26.359 2.324 1 95.19 28 ILE B O 1
ATOM 1469 N N . CYS B 1 29 ? -3.727 27.359 3.883 1 96.5 29 CYS B N 1
ATOM 1470 C CA . CYS B 1 29 ? -4.977 27.016 3.219 1 96.5 29 CYS B CA 1
ATOM 1471 C C . CYS B 1 29 ? -5.148 27.797 1.928 1 96.5 29 CYS B C 1
ATOM 1473 O O . CYS B 1 29 ? -5.82 27.344 1.001 1 96.5 29 CYS B O 1
ATOM 1475 N N . SER B 1 30 ? -4.602 28.984 1.824 1 93.31 30 SER B N 1
ATOM 1476 C CA . SER B 1 30 ? -4.625 29.734 0.57 1 93.31 30 SER B CA 1
ATOM 1477 C C . SER B 1 30 ? -3.797 29.047 -0.503 1 93.31 30 SER B C 1
ATOM 1479 O O . SER B 1 30 ? -4.207 28.969 -1.663 1 93.31 30 SER B O 1
ATOM 1481 N N . GLU B 1 31 ? -2.66 28.516 -0.138 1 91.12 31 GLU B N 1
ATOM 1482 C CA . GLU B 1 31 ? -1.761 27.859 -1.082 1 91.12 31 GLU B CA 1
ATOM 1483 C C . GLU B 1 31 ? -2.293 26.484 -1.489 1 91.12 31 GLU B C 1
ATOM 1485 O O . GLU B 1 31 ? -2.271 26.141 -2.67 1 91.12 31 GLU B O 1
ATOM 1490 N N . VAL B 1 32 ? -2.736 25.719 -0.528 1 92.25 32 VAL B N 1
ATOM 1491 C CA . VAL B 1 32 ? -3.203 24.359 -0.774 1 92.25 32 VAL B CA 1
ATOM 1492 C C . VAL B 1 32 ? -4.578 24.391 -1.434 1 92.25 32 VAL B C 1
ATOM 1494 O O . VAL B 1 32 ? -4.91 23.516 -2.244 1 92.25 32 VAL B O 1
ATOM 1497 N N . GLY B 1 33 ? -5.375 25.344 -1.109 1 84.06 33 GLY B N 1
ATOM 1498 C CA . GLY B 1 33 ? -6.719 25.516 -1.637 1 84.06 33 GLY B CA 1
ATOM 1499 C C . GLY B 1 33 ? -6.75 25.703 -3.141 1 84.06 33 GLY B C 1
ATOM 1500 O O . GLY B 1 33 ? -7.719 25.328 -3.803 1 84.06 33 GLY B O 1
ATOM 1501 N N . ASP B 1 34 ? -5.844 26.047 -3.742 1 76.31 34 ASP B N 1
ATOM 1502 C CA . ASP B 1 34 ? -5.77 26.312 -5.176 1 76.31 34 ASP B CA 1
ATOM 1503 C C . ASP B 1 34 ? -5.406 25.047 -5.949 1 76.31 34 ASP B C 1
ATOM 1505 O O . ASP B 1 34 ? -5.711 24.938 -7.137 1 76.31 34 ASP B O 1
ATOM 1509 N N . SER B 1 35 ? -4.961 24.094 -5.281 1 82.62 35 SER B N 1
ATOM 1510 C CA . SER B 1 35 ? -4.348 23.016 -6.051 1 82.62 35 SER B CA 1
ATOM 1511 C C . SER B 1 35 ? -4.863 21.656 -5.602 1 82.62 35 SER B C 1
ATOM 1513 O O . SER B 1 35 ? -4.883 20.703 -6.387 1 82.62 35 SER B O 1
ATOM 1515 N N . TYR B 1 36 ? -5.309 21.594 -4.375 1 86.31 36 TYR B N 1
ATOM 1516 C CA . TYR B 1 36 ? -5.629 20.266 -3.838 1 86.31 36 TYR B CA 1
ATOM 1517 C C . TYR B 1 36 ? -7.082 20.203 -3.387 1 86.31 36 TYR B C 1
ATOM 1519 O O . TYR B 1 36 ? -7.816 19.297 -3.768 1 86.31 36 TYR B O 1
ATOM 1527 N N . VAL B 1 37 ? -7.449 21.156 -2.516 1 92.12 37 VAL B N 1
ATOM 1528 C CA . VAL B 1 37 ? -8.812 21.266 -2.004 1 92.12 37 VAL B CA 1
ATOM 1529 C C . VAL B 1 37 ? -9.25 22.719 -1.97 1 92.12 37 VAL B C 1
ATOM 1531 O O . VAL B 1 37 ? -8.422 23.625 -2.148 1 92.12 37 VAL B O 1
ATOM 1534 N N . ASP B 1 38 ? -10.531 22.859 -1.792 1 93.25 38 ASP B N 1
ATOM 1535 C CA . ASP B 1 38 ? -11 24.234 -1.647 1 93.25 38 ASP B CA 1
ATOM 1536 C C . ASP B 1 38 ? -10.555 24.828 -0.313 1 93.25 38 ASP B C 1
ATOM 1538 O O . ASP B 1 38 ? -10.469 24.125 0.691 1 93.25 38 ASP B O 1
ATOM 1542 N N . LYS B 1 39 ? -10.242 26.219 -0.356 1 95.06 39 LYS B N 1
ATOM 1543 C CA . LYS B 1 39 ? -9.75 26.906 0.834 1 95.06 39 LYS B CA 1
ATOM 1544 C C . LYS B 1 39 ? -10.734 26.781 1.993 1 95.06 39 LYS B C 1
ATOM 1546 O O . LYS B 1 39 ? -10.328 26.609 3.143 1 95.06 39 LYS B O 1
ATOM 1551 N N . GLU B 1 40 ? -11.992 26.906 1.723 1 95.19 40 GLU B N 1
ATOM 1552 C CA . GLU B 1 40 ? -13 26.812 2.775 1 95.19 40 GLU B CA 1
ATOM 1553 C C . GLU B 1 40 ? -12.984 25.438 3.439 1 95.19 40 GLU B C 1
ATOM 1555 O O . GLU B 1 40 ? -13.078 25.328 4.664 1 95.19 40 GLU B O 1
ATOM 1560 N N . PHE B 1 41 ? -12.867 24.453 2.66 1 97.12 41 PHE B N 1
ATOM 1561 C CA . PHE B 1 41 ? -12.766 23.094 3.189 1 97.12 41 PHE B CA 1
ATOM 1562 C C . PHE B 1 41 ? -11.539 22.953 4.086 1 97.12 41 PHE B C 1
ATOM 1564 O O . PHE B 1 41 ? -11.617 22.375 5.168 1 97.12 41 PHE B O 1
ATOM 1571 N N . CYS B 1 42 ? -10.391 23.438 3.582 1 97.62 42 CYS B N 1
ATOM 1572 C CA . CYS B 1 42 ? -9.148 23.422 4.344 1 97.62 42 CYS B CA 1
ATOM 1573 C C . CYS B 1 42 ? -9.328 24.094 5.703 1 97.62 42 CYS B C 1
ATOM 1575 O O . CYS B 1 42 ? -9.039 23.484 6.738 1 97.62 42 CYS B O 1
ATOM 1577 N N . LEU B 1 43 ? -9.875 25.297 5.73 1 97.12 43 LEU B N 1
ATOM 1578 C CA . LEU B 1 43 ? -10.062 26.078 6.953 1 97.12 43 LEU B CA 1
ATOM 1579 C C . LEU B 1 43 ? -11.008 25.359 7.91 1 97.12 43 LEU B C 1
ATOM 1581 O O . LEU B 1 43 ? -10.711 25.219 9.094 1 97.12 43 LEU B O 1
ATOM 1585 N N . LYS B 1 44 ? -12.086 24.891 7.375 1 97.06 44 LYS B N 1
ATOM 1586 C CA . LYS B 1 44 ? -13.078 24.203 8.195 1 97.06 44 LYS B CA 1
ATOM 1587 C C . LYS B 1 44 ? -12.5 22.938 8.812 1 97.06 44 LYS B C 1
ATOM 1589 O O . LYS B 1 44 ? -12.688 22.672 10 1 97.06 44 LYS B O 1
ATOM 1594 N N . THR B 1 45 ? -11.836 22.141 8 1 98.12 45 THR B N 1
ATOM 1595 C CA . THR B 1 45 ? -11.281 20.875 8.445 1 98.12 45 THR B CA 1
ATOM 1596 C C . THR B 1 45 ? -10.258 21.078 9.555 1 98.12 45 THR B C 1
ATOM 1598 O O . THR B 1 45 ? -10.367 20.484 10.633 1 98.12 45 THR B O 1
ATOM 1601 N N . LEU B 1 46 ? -9.32 21.938 9.344 1 98.25 46 LEU B N 1
ATOM 1602 C CA . LEU B 1 46 ? -8.258 22.141 10.32 1 98.25 46 LEU B CA 1
ATOM 1603 C C . LEU B 1 46 ? -8.789 22.828 11.578 1 98.25 46 LEU B C 1
ATOM 1605 O O . LEU B 1 46 ? -8.383 22.5 12.695 1 98.25 46 LEU B O 1
ATOM 1609 N N . SER B 1 47 ? -9.711 23.703 11.422 1 97 47 SER B N 1
ATOM 1610 C CA . SER B 1 47 ? -10.242 24.453 12.562 1 97 47 SER B CA 1
ATOM 1611 C C . SER B 1 47 ? -11.102 23.562 13.453 1 97 47 SER B C 1
ATOM 1613 O O . SER B 1 47 ? -11.438 23.938 14.578 1 97 47 SER B O 1
ATOM 1615 N N . SER B 1 48 ? -11.438 22.438 12.914 1 97.38 48 SER B N 1
ATOM 1616 C CA . SER B 1 48 ? -12.234 21.516 13.719 1 97.38 48 SER B CA 1
ATOM 1617 C C . SER B 1 48 ? -11.398 20.906 14.844 1 97.38 48 SER B C 1
ATOM 1619 O O . SER B 1 48 ? -11.945 20.328 15.781 1 97.38 48 SER B O 1
ATOM 1621 N N . ASP B 1 49 ? -10.109 20.891 14.703 1 97.88 49 ASP B N 1
ATOM 1622 C CA . ASP B 1 49 ? -9.195 20.453 15.742 1 97.88 49 ASP B CA 1
ATOM 1623 C C . ASP B 1 49 ? -8.688 21.625 16.578 1 97.88 49 ASP B C 1
ATOM 1625 O O . ASP B 1 49 ? -8 22.5 16.047 1 97.88 49 ASP B O 1
ATOM 1629 N N . PRO B 1 50 ? -8.898 21.703 17.875 1 96.5 50 PRO B N 1
ATOM 1630 C CA . PRO B 1 50 ? -8.539 22.859 18.703 1 96.5 50 PRO B CA 1
ATOM 1631 C C . PRO B 1 50 ? -7.035 23.094 18.75 1 96.5 50 PRO B C 1
ATOM 1633 O O . PRO B 1 50 ? -6.594 24.219 19.016 1 96.5 50 PRO B O 1
ATOM 1636 N N . ARG B 1 51 ? -6.254 22.125 18.5 1 97.44 51 ARG B N 1
ATOM 1637 C CA . ARG B 1 51 ? -4.805 22.297 18.5 1 97.44 51 ARG B CA 1
ATOM 1638 C C . ARG B 1 51 ? -4.359 23.25 17.406 1 97.44 51 ARG B C 1
ATOM 1640 O O . ARG B 1 51 ? -3.256 23.797 17.453 1 97.44 51 ARG B O 1
ATOM 1647 N N . THR B 1 52 ? -5.273 23.438 16.391 1 97.38 52 THR B N 1
ATOM 1648 C CA . THR B 1 52 ? -4.969 24.297 15.266 1 97.38 52 THR B CA 1
ATOM 1649 C C . THR B 1 52 ? -4.688 25.734 15.734 1 97.38 52 THR B C 1
ATOM 1651 O O . THR B 1 52 ? -3.873 26.438 15.141 1 97.38 52 THR B O 1
ATOM 1654 N N . LYS B 1 53 ? -5.297 26.156 16.812 1 94.44 53 LYS B N 1
ATOM 1655 C CA . LYS B 1 53 ? -5.211 27.516 17.297 1 94.44 53 LYS B CA 1
ATOM 1656 C C . LYS B 1 53 ? -3.775 27.891 17.672 1 94.44 53 LYS B C 1
ATOM 1658 O O . LYS B 1 53 ? -3.402 29.062 17.641 1 94.44 53 LYS B O 1
ATOM 1663 N N . THR B 1 54 ? -2.947 26.906 17.969 1 94.56 54 THR B N 1
ATOM 1664 C CA . THR B 1 54 ? -1.587 27.203 18.391 1 94.56 54 THR B CA 1
ATOM 1665 C C . THR B 1 54 ? -0.571 26.453 17.547 1 94.56 54 THR B C 1
ATOM 1667 O O . THR B 1 54 ? 0.619 26.422 17.875 1 94.56 54 THR B O 1
ATOM 1670 N N . ALA B 1 55 ? -1.028 25.797 16.547 1 96.19 55 ALA B N 1
ATOM 1671 C CA . ALA B 1 55 ? -0.133 24.969 15.75 1 96.19 55 ALA B CA 1
ATOM 1672 C C . ALA B 1 55 ? 0.674 25.812 14.766 1 96.19 55 ALA B C 1
ATOM 1674 O O . ALA B 1 55 ? 0.154 26.781 14.188 1 96.19 55 ALA B O 1
ATOM 1675 N N . ASP B 1 56 ? 1.969 25.453 14.633 1 94.94 56 ASP B N 1
ATOM 1676 C CA . ASP B 1 56 ? 2.732 25.969 13.5 1 94.94 56 ASP B CA 1
ATOM 1677 C C . ASP B 1 56 ? 2.51 25.109 12.258 1 94.94 56 ASP B C 1
ATOM 1679 O O . ASP B 1 56 ? 1.625 24.25 12.234 1 94.94 56 ASP B O 1
ATOM 1683 N N . ALA B 1 57 ? 3.256 25.328 11.18 1 95.81 57 ALA B N 1
ATOM 1684 C CA . ALA B 1 57 ? 3.047 24.641 9.906 1 95.81 57 ALA B CA 1
ATOM 1685 C C . ALA B 1 57 ? 3.215 23.125 10.062 1 95.81 57 ALA B C 1
ATOM 1687 O O . ALA B 1 57 ? 2.414 22.359 9.539 1 95.81 57 ALA B O 1
ATOM 1688 N N . ASP B 1 58 ? 4.266 22.688 10.836 1 97 58 ASP B N 1
ATOM 1689 C CA . ASP B 1 58 ? 4.492 21.266 11.078 1 97 58 ASP B CA 1
ATOM 1690 C C . ASP B 1 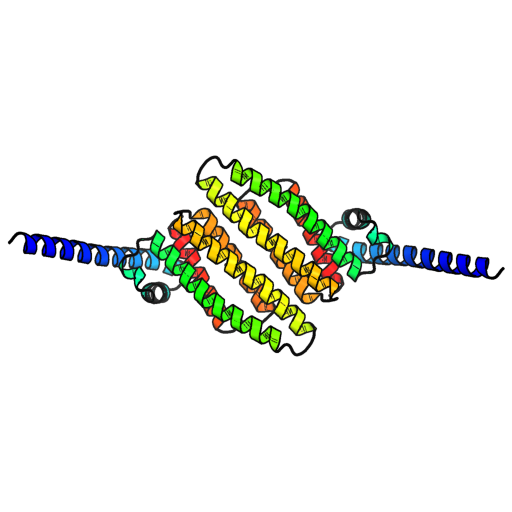58 ? 3.344 20.656 11.875 1 97 58 ASP B C 1
ATOM 1692 O O . ASP B 1 58 ? 2.91 19.531 11.594 1 97 58 ASP B O 1
ATOM 1696 N N . GLY B 1 59 ? 2.914 21.422 12.828 1 97.69 59 GLY B N 1
ATOM 1697 C CA . GLY B 1 59 ? 1.78 20.953 13.617 1 97.69 59 GLY B CA 1
ATOM 1698 C C . GLY B 1 59 ? 0.517 20.781 12.797 1 97.69 59 GLY B C 1
ATOM 1699 O O . GLY B 1 59 ? -0.231 19.828 12.992 1 97.69 59 GLY B O 1
ATOM 1700 N N . LEU B 1 60 ? 0.26 21.703 11.906 1 98.12 60 LEU B N 1
ATOM 1701 C CA . LEU B 1 60 ? -0.91 21.609 11.039 1 98.12 60 LEU B CA 1
ATOM 1702 C C . LEU B 1 60 ? -0.825 20.391 10.133 1 98.12 60 LEU B C 1
ATOM 1704 O O . LEU B 1 60 ? -1.841 19.75 9.844 1 98.12 60 LEU B O 1
ATOM 1708 N N . ALA B 1 61 ? 0.345 20.062 9.656 1 98.5 61 ALA B N 1
ATOM 1709 C CA . ALA B 1 61 ? 0.534 18.859 8.852 1 98.5 61 ALA B CA 1
ATOM 1710 C C . ALA B 1 61 ? 0.156 17.609 9.648 1 98.5 61 ALA B C 1
ATOM 1712 O O . ALA B 1 61 ? -0.594 16.766 9.164 1 98.5 61 ALA B O 1
ATOM 1713 N N . VAL B 1 62 ? 0.665 17.516 10.867 1 98.81 62 VAL B N 1
ATOM 1714 C CA . VAL B 1 62 ? 0.365 16.375 11.727 1 98.81 62 VAL B CA 1
ATOM 1715 C C . VAL B 1 62 ? -1.143 16.297 11.953 1 98.81 62 VAL B C 1
ATOM 1717 O O . VAL B 1 62 ? -1.737 15.219 11.797 1 98.81 62 VAL B O 1
ATOM 1720 N N . ILE B 1 63 ? -1.721 17.375 12.297 1 98.81 63 ILE B N 1
ATOM 1721 C CA . ILE B 1 63 ? -3.152 17.438 12.578 1 98.81 63 ILE B CA 1
ATOM 1722 C C . ILE B 1 63 ? -3.934 16.969 11.352 1 98.81 63 ILE B C 1
ATOM 1724 O O . ILE B 1 63 ? -4.867 16.172 11.469 1 98.81 63 ILE B O 1
ATOM 1728 N N . SER B 1 64 ? -3.613 17.484 10.18 1 98.75 64 SER B N 1
ATOM 1729 C CA . SER B 1 64 ? -4.328 17.125 8.961 1 98.75 64 SER B CA 1
ATOM 1730 C C . SER B 1 64 ? -4.289 15.617 8.719 1 98.75 64 SER B C 1
ATOM 1732 O O . SER B 1 64 ? -5.301 15.016 8.352 1 98.75 64 SER B O 1
ATOM 1734 N N . VAL B 1 65 ? -3.174 14.961 8.883 1 98.94 65 VAL B N 1
ATOM 1735 C CA . VAL B 1 65 ? -3.055 13.523 8.664 1 98.94 65 VAL B CA 1
ATOM 1736 C C . VAL B 1 65 ? -3.854 12.773 9.727 1 98.94 65 VAL B C 1
ATOM 1738 O O . VAL B 1 65 ? -4.504 11.766 9.43 1 98.94 65 VAL B O 1
ATOM 1741 N N . GLU B 1 66 ? -3.791 13.258 10.945 1 98.94 66 GLU B N 1
ATOM 1742 C CA . GLU B 1 66 ? -4.527 12.586 12.016 1 98.94 66 GLU B CA 1
ATOM 1743 C C . GLU B 1 66 ? -6.031 12.648 11.766 1 98.94 66 GLU B C 1
ATOM 1745 O O . GLU B 1 66 ? -6.758 11.703 12.078 1 98.94 66 GLU B O 1
ATOM 1750 N N . ILE B 1 67 ? -6.531 13.727 11.281 1 98.94 67 ILE B N 1
ATOM 1751 C CA . ILE B 1 67 ? -7.941 13.828 10.922 1 98.94 67 ILE B CA 1
ATOM 1752 C C . ILE B 1 67 ? -8.266 12.805 9.836 1 98.94 67 ILE B C 1
ATOM 1754 O O . ILE B 1 67 ? -9.305 12.141 9.883 1 98.94 67 ILE B O 1
ATOM 1758 N N . ALA B 1 68 ? -7.422 12.656 8.836 1 98.81 68 ALA B N 1
ATOM 1759 C CA . ALA B 1 68 ? -7.609 11.648 7.793 1 98.81 68 ALA B CA 1
ATOM 1760 C C . ALA B 1 68 ? -7.621 10.242 8.383 1 98.81 68 ALA B C 1
ATOM 1762 O O . ALA B 1 68 ? -8.414 9.398 7.965 1 98.81 68 ALA B O 1
ATOM 1763 N N . ILE B 1 69 ? -6.727 9.969 9.367 1 98.88 69 ILE B N 1
ATOM 1764 C CA . ILE B 1 69 ? -6.656 8.656 10 1 98.88 69 ILE B CA 1
ATOM 1765 C C . ILE B 1 69 ? -7.965 8.359 10.727 1 98.88 69 ILE B C 1
ATOM 1767 O O . ILE B 1 69 ? -8.469 7.234 10.688 1 98.88 69 ILE B O 1
ATOM 1771 N N . ALA B 1 70 ? -8.484 9.344 11.367 1 98.81 70 ALA B N 1
ATOM 1772 C CA . ALA B 1 70 ? -9.773 9.148 12.039 1 98.81 70 ALA B CA 1
ATOM 1773 C C . ALA B 1 70 ? -10.859 8.773 11.039 1 98.81 70 ALA B C 1
ATOM 1775 O O . ALA B 1 70 ? -11.688 7.898 11.32 1 98.81 70 ALA B O 1
ATOM 1776 N N . LYS B 1 71 ? -10.922 9.43 9.938 1 98.75 71 LYS B N 1
ATOM 1777 C CA . LYS B 1 71 ? -11.891 9.078 8.898 1 98.75 71 LYS B CA 1
ATOM 1778 C C . LYS B 1 71 ? -11.625 7.672 8.359 1 98.75 71 LYS B C 1
ATOM 1780 O O . LYS B 1 71 ? -12.562 6.93 8.062 1 98.75 71 LYS B O 1
ATOM 1785 N N . ALA B 1 72 ? -10.367 7.344 8.18 1 98.5 72 ALA B N 1
ATOM 1786 C CA . ALA B 1 72 ? -9.992 6.012 7.707 1 98.5 72 ALA B CA 1
ATOM 1787 C C . ALA B 1 72 ? -10.562 4.926 8.617 1 98.5 72 ALA B C 1
ATOM 1789 O O . ALA B 1 72 ? -10.938 3.85 8.148 1 98.5 72 ALA B O 1
ATOM 1790 N N . ALA B 1 73 ? -10.578 5.18 9.906 1 98.56 73 ALA B N 1
ATOM 1791 C CA . ALA B 1 73 ? -11.133 4.207 10.844 1 98.56 73 ALA B CA 1
ATOM 1792 C C . ALA B 1 73 ? -12.602 3.932 10.547 1 98.56 73 ALA B C 1
ATOM 1794 O O . ALA B 1 73 ? -13.062 2.793 10.648 1 98.56 73 ALA B O 1
ATOM 1795 N N . GLU B 1 74 ? -13.305 4.949 10.195 1 98.56 74 GLU B N 1
ATOM 1796 C CA . GLU B 1 74 ? -14.703 4.777 9.812 1 98.56 74 GLU B CA 1
ATOM 1797 C C . GLU B 1 74 ? -14.836 3.963 8.531 1 98.56 74 GLU B C 1
ATOM 1799 O O . GLU B 1 74 ? -15.703 3.102 8.422 1 98.56 74 GLU B O 1
ATOM 1804 N N . VAL B 1 75 ? -14.047 4.27 7.57 1 98.44 75 VAL B N 1
ATOM 1805 C CA . VAL B 1 75 ? -14.055 3.521 6.316 1 98.44 75 VAL B CA 1
ATOM 1806 C C . VAL B 1 75 ? -13.766 2.047 6.594 1 98.44 75 VAL B C 1
ATOM 1808 O O . VAL B 1 75 ? -14.438 1.165 6.059 1 98.44 75 VAL B O 1
ATOM 1811 N N . LYS B 1 76 ? -12.719 1.796 7.391 1 98.44 76 LYS B N 1
ATOM 1812 C CA . LYS B 1 76 ? -12.344 0.423 7.719 1 98.44 76 LYS B CA 1
ATOM 1813 C C . LYS B 1 76 ? -13.516 -0.336 8.328 1 98.44 76 LYS B C 1
ATOM 1815 O O . LYS B 1 76 ? -13.758 -1.495 7.988 1 98.44 76 LYS B O 1
ATOM 1820 N N . THR B 1 77 ? -14.203 0.31 9.234 1 98.56 77 THR B N 1
ATOM 1821 C CA . THR B 1 77 ? -15.375 -0.294 9.867 1 98.56 77 THR B CA 1
ATOM 1822 C C . THR B 1 77 ? -16.422 -0.668 8.82 1 98.56 77 THR B C 1
ATOM 1824 O O . THR B 1 77 ? -17.031 -1.733 8.898 1 98.56 77 THR B O 1
ATOM 1827 N N . ARG B 1 78 ? -16.656 0.155 7.863 1 98.38 78 ARG B N 1
ATOM 1828 C CA . ARG B 1 78 ? -17.609 -0.126 6.793 1 98.38 78 ARG B CA 1
ATOM 1829 C C . ARG B 1 78 ? -17.172 -1.325 5.965 1 98.38 78 ARG B C 1
ATOM 1831 O O . ARG B 1 78 ? -17.984 -2.176 5.605 1 98.38 78 ARG B O 1
ATOM 1838 N N . ILE B 1 79 ? -15.891 -1.411 5.625 1 98.56 79 ILE B N 1
ATOM 1839 C CA . ILE B 1 79 ? -15.367 -2.537 4.863 1 98.56 79 ILE B CA 1
ATOM 1840 C C . ILE B 1 79 ? -15.539 -3.828 5.66 1 98.56 79 ILE B C 1
ATOM 1842 O O . ILE B 1 79 ? -15.945 -4.855 5.109 1 98.56 79 ILE B O 1
ATOM 1846 N N . GLU B 1 80 ? -15.242 -3.771 6.965 1 98.69 80 GLU B N 1
ATOM 1847 C CA . GLU B 1 80 ? -15.414 -4.93 7.836 1 98.69 80 GLU B CA 1
ATOM 1848 C C . GLU B 1 80 ? -16.859 -5.402 7.844 1 98.69 80 GLU B C 1
ATOM 1850 O O . GLU B 1 80 ? -17.125 -6.605 7.859 1 98.69 80 GLU B O 1
ATOM 1855 N N . ALA B 1 81 ? -17.766 -4.457 7.879 1 98.62 81 ALA B N 1
ATOM 1856 C CA . ALA B 1 81 ? -19.188 -4.809 7.836 1 98.62 81 ALA B CA 1
ATOM 1857 C C . ALA B 1 81 ? -19.531 -5.531 6.535 1 98.62 81 ALA B C 1
ATOM 1859 O O . ALA B 1 81 ? -20.328 -6.473 6.535 1 98.62 81 ALA B O 1
ATOM 1860 N N . GLN B 1 82 ? -19.016 -5.086 5.426 1 98.5 82 GLN B N 1
ATOM 1861 C CA . GLN B 1 82 ? -19.25 -5.73 4.141 1 98.5 82 GLN B CA 1
ATOM 1862 C C . GLN B 1 82 ? -18.656 -7.133 4.109 1 98.5 82 GLN B C 1
ATOM 1864 O O . GLN B 1 82 ? -19.234 -8.047 3.51 1 98.5 82 GLN B O 1
ATOM 1869 N N . LEU B 1 83 ? -17.469 -7.273 4.711 1 98.62 83 LEU B N 1
ATOM 1870 C CA . LEU B 1 83 ? -16.859 -8.602 4.812 1 98.62 83 LEU B CA 1
ATOM 1871 C C . LEU B 1 83 ? -17.766 -9.547 5.602 1 98.62 83 LEU B C 1
ATOM 1873 O O . LEU B 1 83 ? -18.016 -10.672 5.164 1 98.62 83 LEU B O 1
ATOM 1877 N N . LYS B 1 84 ? -18.234 -9.109 6.73 1 98.5 84 LYS B N 1
ATOM 1878 C CA . LYS B 1 84 ? -19.094 -9.914 7.59 1 98.5 84 LYS B CA 1
ATOM 1879 C C . LYS B 1 84 ? -20.406 -10.242 6.895 1 98.5 84 LYS B C 1
ATOM 1881 O O . LYS B 1 84 ? -20.969 -11.32 7.094 1 98.5 84 LYS B O 1
ATOM 1886 N N . GLY B 1 85 ? -20.859 -9.391 6.086 1 98.31 85 GLY B N 1
ATOM 1887 C CA . GLY B 1 85 ? -22.156 -9.539 5.43 1 98.31 85 GLY B CA 1
ATOM 1888 C C . GLY B 1 85 ? -22.047 -10.102 4.023 1 98.31 85 GLY B C 1
ATOM 1889 O O . GLY B 1 85 ? -23.016 -10.102 3.271 1 98.31 85 GLY B O 1
ATOM 1890 N N . ALA B 1 86 ? -20.906 -10.508 3.639 1 98.06 86 ALA B N 1
ATOM 1891 C CA . ALA B 1 86 ? -20.703 -10.977 2.27 1 98.06 86 ALA B CA 1
ATOM 1892 C C . ALA B 1 86 ? -21.672 -12.109 1.926 1 98.06 86 ALA B C 1
ATOM 1894 O O . ALA B 1 86 ? -21.828 -13.055 2.695 1 98.06 86 ALA B O 1
ATOM 1895 N N . ALA B 1 87 ? -22.281 -12.023 0.738 1 97.81 87 ALA B N 1
ATOM 1896 C CA . ALA B 1 87 ? -23.328 -12.953 0.339 1 97.81 87 ALA B CA 1
ATOM 1897 C C . ALA B 1 87 ? -22.75 -14.258 -0.183 1 97.81 87 ALA B C 1
ATOM 1899 O O . ALA B 1 87 ? -23.406 -15.297 -0.166 1 97.81 87 ALA B O 1
ATOM 1900 N N . ASP B 1 88 ? -21.562 -14.227 -0.744 1 97.25 88 ASP B N 1
ATOM 1901 C CA . ASP B 1 88 ? -20.906 -15.406 -1.311 1 97.25 88 ASP B CA 1
ATOM 1902 C C . ASP B 1 88 ? -19.391 -15.289 -1.223 1 97.25 88 ASP B C 1
ATOM 1904 O O . ASP B 1 88 ? -18.859 -14.312 -0.688 1 97.25 88 ASP B O 1
ATOM 1908 N N . ALA B 1 89 ? -18.766 -16.312 -1.729 1 96.31 89 ALA B N 1
ATOM 1909 C CA . ALA B 1 89 ? -17.312 -16.406 -1.629 1 96.31 89 ALA B CA 1
ATOM 1910 C C . ALA B 1 89 ? -16.641 -15.305 -2.445 1 96.31 89 ALA B C 1
ATOM 1912 O O . ALA B 1 89 ? -15.578 -14.805 -2.068 1 96.31 89 ALA B O 1
ATOM 1913 N N . TYR B 1 90 ? -17.297 -14.93 -3.5 1 95.69 90 TYR B N 1
ATOM 1914 C CA . TYR B 1 90 ? -16.75 -13.891 -4.367 1 95.69 90 TYR B CA 1
ATOM 1915 C C . TYR B 1 90 ? -16.719 -12.547 -3.652 1 95.69 90 TYR B C 1
ATOM 1917 O O . TYR B 1 90 ? -15.68 -11.875 -3.635 1 95.69 90 TYR B O 1
ATOM 1925 N N . GLU B 1 91 ? -17.797 -12.195 -3.039 1 97.12 91 GLU B N 1
ATOM 1926 C CA . GLU B 1 91 ? -17.859 -10.953 -2.279 1 97.12 91 GLU B CA 1
ATOM 1927 C C . GLU B 1 91 ? -16.938 -10.992 -1.066 1 97.12 91 GLU B C 1
ATOM 1929 O O . GLU B 1 91 ? -16.328 -9.984 -0.713 1 97.12 91 GLU B O 1
ATOM 1934 N N . LYS B 1 92 ? -16.844 -12.133 -0.484 1 97.88 92 LYS B N 1
ATOM 1935 C CA . LYS B 1 92 ? -15.953 -12.281 0.666 1 97.88 92 LYS B CA 1
ATOM 1936 C C . LYS B 1 92 ? -14.492 -12.07 0.267 1 97.88 92 LYS B C 1
ATOM 1938 O O . LYS B 1 92 ? -13.742 -11.383 0.965 1 97.88 92 LYS B O 1
ATOM 1943 N N . ASP B 1 93 ? -14.102 -12.688 -0.828 1 97.31 93 ASP B N 1
ATOM 1944 C CA . ASP B 1 93 ? -12.75 -12.547 -1.363 1 97.31 93 ASP B CA 1
ATOM 1945 C C . ASP B 1 93 ? -12.398 -11.086 -1.602 1 97.31 93 ASP B C 1
ATOM 1947 O O . ASP B 1 93 ? -11.328 -10.625 -1.195 1 97.31 93 ASP B O 1
ATOM 1951 N N . ARG B 1 94 ? -13.281 -10.352 -2.15 1 97.44 94 ARG B N 1
ATOM 1952 C CA . ARG B 1 94 ? -13.062 -8.953 -2.5 1 97.44 94 ARG B CA 1
ATOM 1953 C C . ARG B 1 94 ? -13.008 -8.078 -1.252 1 97.44 94 ARG B C 1
ATOM 1955 O O . ARG B 1 94 ? -12.125 -7.227 -1.126 1 97.44 94 ARG B O 1
ATOM 1962 N N . ALA B 1 95 ? -13.906 -8.32 -0.363 1 98.44 95 ALA B N 1
ATOM 1963 C CA . ALA B 1 95 ? -13.945 -7.531 0.865 1 98.44 95 ALA B CA 1
ATOM 1964 C C . ALA B 1 95 ? -12.703 -7.793 1.72 1 98.44 95 ALA B C 1
ATOM 1966 O O . ALA B 1 95 ? -12.164 -6.871 2.342 1 98.44 95 ALA B O 1
ATOM 1967 N N . GLN B 1 96 ? -12.273 -9.016 1.753 1 98.19 96 GLN B N 1
ATOM 1968 C CA . GLN B 1 96 ? -11.07 -9.352 2.51 1 98.19 96 GLN B CA 1
ATOM 1969 C C . GLN B 1 96 ? -9.844 -8.672 1.92 1 98.19 96 GLN B C 1
ATOM 1971 O O . GLN B 1 96 ? -9 -8.156 2.656 1 98.19 96 GLN B O 1
ATOM 1976 N N . ALA B 1 97 ? -9.719 -8.75 0.628 1 98.12 97 ALA B N 1
ATOM 1977 C CA . ALA B 1 97 ? -8.609 -8.07 -0.037 1 98.12 97 ALA B CA 1
ATOM 1978 C C . ALA B 1 97 ? -8.648 -6.57 0.223 1 98.12 97 ALA B C 1
ATOM 1980 O O . ALA B 1 97 ? -7.621 -5.961 0.531 1 98.12 97 ALA B O 1
ATOM 1981 N N . ALA B 1 98 ? -9.836 -5.98 0.122 1 98.5 98 ALA B N 1
ATOM 1982 C CA . ALA B 1 98 ? -10 -4.547 0.368 1 98.5 98 ALA B CA 1
ATOM 1983 C C . ALA B 1 98 ? -9.562 -4.18 1.784 1 98.5 98 ALA B C 1
ATOM 1985 O O . ALA B 1 98 ? -8.891 -3.172 1.989 1 98.5 98 ALA B O 1
ATOM 1986 N N . LEU B 1 99 ? -9.984 -5.016 2.697 1 98.44 99 LEU B N 1
ATOM 1987 C CA . LEU B 1 99 ? -9.648 -4.754 4.094 1 98.44 99 LEU B CA 1
ATOM 1988 C C . LEU B 1 99 ? -8.141 -4.785 4.301 1 98.44 99 LEU B C 1
ATOM 1990 O O . LEU B 1 99 ? -7.59 -3.938 5.012 1 98.44 99 LEU B O 1
ATOM 1994 N N . GLN B 1 100 ? -7.508 -5.711 3.711 1 98 100 GLN B N 1
ATOM 1995 C CA . GLN B 1 100 ? -6.059 -5.812 3.854 1 98 100 GLN B CA 1
ATOM 1996 C C . GLN B 1 100 ? -5.359 -4.613 3.217 1 98 100 GLN B C 1
ATOM 1998 O O . GLN B 1 100 ? -4.453 -4.027 3.816 1 98 100 GLN B O 1
ATOM 2003 N N . ILE B 1 101 ? -5.711 -4.258 1.983 1 98.44 101 ILE B N 1
ATOM 2004 C CA . ILE B 1 101 ? -5.117 -3.109 1.307 1 98.44 101 ILE B CA 1
ATOM 2005 C C . ILE B 1 101 ? -5.352 -1.846 2.133 1 98.44 101 ILE B C 1
ATOM 2007 O O . ILE B 1 101 ? -4.426 -1.059 2.35 1 98.44 101 ILE B O 1
ATOM 2011 N N . PHE B 1 102 ? -6.574 -1.686 2.66 1 98.44 102 PHE B N 1
ATOM 2012 C CA . PHE B 1 102 ? -6.906 -0.472 3.396 1 98.44 102 PHE B CA 1
ATOM 2013 C C . PHE B 1 102 ? -6.148 -0.419 4.719 1 98.44 102 PHE B C 1
ATOM 2015 O O . PHE B 1 102 ? -5.758 0.659 5.172 1 98.44 102 PHE B O 1
ATOM 2022 N N . SER B 1 103 ? -5.965 -1.534 5.344 1 98.12 103 SER B N 1
ATOM 2023 C CA . SER B 1 103 ? -5.145 -1.57 6.551 1 98.12 103 SER B CA 1
ATOM 2024 C C . SER B 1 103 ? -3.734 -1.063 6.277 1 98.12 103 SER B C 1
ATOM 2026 O O . SER B 1 103 ? -3.145 -0.374 7.109 1 98.12 103 SER B O 1
ATOM 2028 N N . ASN B 1 104 ? -3.182 -1.428 5.145 1 97.88 104 ASN B N 1
ATOM 2029 C CA . ASN B 1 104 ? -1.877 -0.91 4.75 1 97.88 104 ASN B CA 1
ATOM 2030 C C . ASN B 1 104 ? -1.916 0.6 4.527 1 97.88 104 ASN B C 1
ATOM 2032 O O . ASN B 1 104 ? -0.956 1.303 4.844 1 97.88 104 ASN B O 1
ATOM 2036 N N . VAL B 1 105 ? -3.01 1.107 3.918 1 98.12 105 VAL B N 1
ATOM 2037 C CA . VAL B 1 105 ? -3.182 2.547 3.744 1 98.12 105 VAL B CA 1
ATOM 2038 C C . VAL B 1 105 ? -3.148 3.24 5.105 1 98.12 105 VAL B C 1
ATOM 2040 O O . VAL B 1 105 ? -2.42 4.215 5.293 1 98.12 105 VAL B O 1
ATOM 2043 N N . VAL B 1 106 ? -3.922 2.729 6.043 1 98.44 106 VAL B N 1
ATOM 2044 C CA . VAL B 1 106 ? -3.959 3.307 7.383 1 98.44 106 VAL B CA 1
ATOM 2045 C C . VAL B 1 106 ? -2.553 3.314 7.98 1 98.44 106 VAL B C 1
ATOM 2047 O O . VAL B 1 106 ? -2.115 4.324 8.539 1 98.44 106 VAL B O 1
ATOM 2050 N N . SER B 1 107 ? -1.872 2.232 7.887 1 98 107 SER B N 1
ATOM 2051 C CA . SER B 1 107 ? -0.51 2.115 8.398 1 98 107 SER B CA 1
ATOM 2052 C C . SER B 1 107 ? 0.402 3.172 7.781 1 98 107 SER B C 1
ATOM 2054 O O . SER B 1 107 ? 1.222 3.773 8.484 1 98 107 SER B O 1
ATOM 2056 N N . THR B 1 108 ? 0.318 3.396 6.441 1 98 108 THR B N 1
ATOM 2057 C CA . THR B 1 108 ? 1.169 4.379 5.777 1 98 108 THR B CA 1
ATOM 2058 C C . THR B 1 108 ? 0.886 5.781 6.305 1 98 108 THR B C 1
ATOM 2060 O O . THR B 1 108 ? 1.808 6.582 6.488 1 98 108 THR B O 1
ATOM 2063 N N . PHE B 1 109 ? -0.36 6.07 6.621 1 98.75 109 PHE B N 1
ATOM 2064 C CA . PHE B 1 109 ? -0.708 7.371 7.18 1 98.75 109 PHE B CA 1
ATOM 2065 C C . PHE B 1 109 ? -0.182 7.508 8.602 1 98.75 109 PHE B C 1
ATOM 2067 O O . PHE B 1 109 ? 0.33 8.562 8.984 1 98.75 109 PHE B O 1
ATOM 2074 N N . GLU B 1 110 ? -0.276 6.488 9.383 1 98.69 110 GLU B N 1
ATOM 2075 C CA . GLU B 1 110 ? 0.227 6.512 10.758 1 98.69 110 GLU B CA 1
ATOM 2076 C C . GLU B 1 110 ? 1.736 6.738 10.789 1 98.69 110 GLU B C 1
ATOM 2078 O O . GLU B 1 110 ? 2.236 7.504 11.609 1 98.69 110 GLU B O 1
ATOM 2083 N N . TRP B 1 111 ? 2.383 6.098 9.898 1 98.12 111 TRP B N 1
ATOM 2084 C CA . TRP B 1 111 ? 3.83 6.285 9.836 1 98.12 111 TRP B CA 1
ATOM 2085 C C . TRP B 1 111 ? 4.176 7.699 9.391 1 98.12 111 TRP B C 1
ATOM 2087 O O . TRP B 1 111 ? 5.188 8.266 9.82 1 98.12 111 TRP B O 1
ATOM 2097 N N . SER B 1 112 ? 3.365 8.25 8.477 1 98.69 112 SER B N 1
ATOM 2098 C CA . SER B 1 112 ? 3.594 9.625 8.062 1 98.69 112 SER B CA 1
ATOM 2099 C C . SER B 1 112 ? 3.539 10.578 9.258 1 98.69 112 SER B C 1
ATOM 2101 O O . SER B 1 112 ? 4.344 11.508 9.352 1 98.69 112 SER B O 1
ATOM 2103 N N . VAL B 1 113 ? 2.613 10.312 10.156 1 98.75 113 VAL B N 1
ATOM 2104 C CA . VAL B 1 113 ? 2.494 11.148 11.352 1 98.75 113 VAL B CA 1
ATOM 2105 C C . VAL B 1 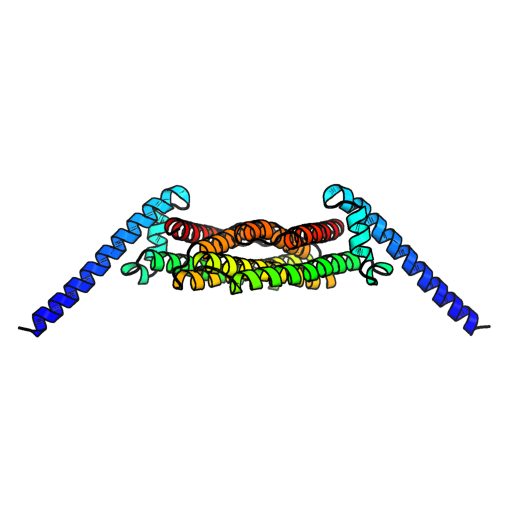113 ? 3.775 11.055 12.18 1 98.75 113 VAL B C 1
ATOM 2107 O O . VAL B 1 113 ? 4.316 12.07 12.609 1 98.75 113 VAL B O 1
ATOM 2110 N N . LYS B 1 114 ? 4.172 9.859 12.414 1 97.69 114 LYS B N 1
ATOM 2111 C CA . LYS B 1 114 ? 5.395 9.641 13.188 1 97.69 114 LYS B CA 1
ATOM 2112 C C . LYS B 1 114 ? 6.57 10.398 12.578 1 97.69 114 LYS B C 1
ATOM 2114 O O . LYS B 1 114 ? 7.336 11.055 13.289 1 97.69 114 LYS B O 1
ATOM 2119 N N . SER B 1 115 ? 6.703 10.312 11.273 1 97.38 115 SER B N 1
ATOM 2120 C CA . SER B 1 115 ? 7.797 10.961 10.57 1 97.38 115 SER B CA 1
ATOM 2121 C C . SER B 1 115 ? 7.664 12.484 10.625 1 97.38 115 SER B C 1
ATOM 2123 O O . SER B 1 115 ? 8.656 13.188 10.812 1 97.38 115 SER B O 1
ATOM 2125 N N . LEU B 1 116 ? 6.465 12.984 10.5 1 98.44 116 LEU B N 1
ATOM 2126 C CA . LEU B 1 116 ? 6.219 14.422 10.555 1 98.44 116 LEU B CA 1
ATOM 2127 C C . LEU B 1 116 ? 6.57 14.984 11.93 1 98.44 116 LEU B C 1
ATOM 2129 O O . LEU B 1 116 ? 7.074 16.109 12.031 1 98.44 116 LEU B O 1
ATOM 2133 N N . LYS B 1 117 ? 6.289 14.219 12.914 1 97.75 117 LYS B N 1
ATOM 2134 C CA . LYS B 1 117 ? 6.605 14.656 14.273 1 97.75 117 LYS B CA 1
ATOM 2135 C C . LYS B 1 117 ? 8.109 14.758 14.477 1 97.75 117 LYS B C 1
ATOM 2137 O O . LYS B 1 117 ? 8.57 15.469 15.375 1 97.75 117 LYS B O 1
ATOM 2142 N N . SER B 1 118 ? 8.828 14.094 13.648 1 95.62 118 SER B N 1
ATOM 2143 C CA . SER B 1 118 ? 10.281 14.195 13.672 1 95.62 118 SER B CA 1
ATOM 2144 C C . SER B 1 118 ? 10.781 15.266 12.703 1 95.62 118 SER B C 1
ATOM 2146 O O . SER B 1 118 ? 11.969 15.336 12.406 1 95.62 118 SER B O 1
ATOM 2148 N N . LYS B 1 119 ? 9.867 16.031 12.086 1 94.75 119 LYS B N 1
ATOM 2149 C CA . LYS B 1 119 ? 10.102 17.188 11.219 1 94.75 119 LYS B CA 1
ATOM 2150 C C . LYS B 1 119 ? 10.641 16.75 9.859 1 94.75 119 LYS B C 1
ATOM 2152 O O . LYS B 1 119 ? 11.336 17.5 9.188 1 94.75 119 LYS B O 1
ATOM 2157 N N . PHE B 1 120 ? 10.352 15.5 9.516 1 96.19 120 PHE B N 1
ATOM 2158 C CA . PHE B 1 120 ? 10.609 15.031 8.164 1 96.19 120 PHE B CA 1
ATOM 2159 C C . PHE B 1 120 ? 9.438 15.375 7.242 1 96.19 120 PHE B C 1
ATOM 2161 O O . PHE B 1 120 ? 8.289 15.438 7.691 1 96.19 120 PHE B O 1
ATOM 2168 N N . HIS B 1 121 ? 9.758 15.516 5.867 1 96.06 121 HIS B N 1
ATOM 2169 C CA . HIS B 1 121 ? 8.664 15.906 4.984 1 96.06 121 HIS B CA 1
ATOM 2170 C C . HIS B 1 121 ? 8.664 15.07 3.707 1 96.06 121 HIS B C 1
ATOM 2172 O O . HIS B 1 121 ? 7.602 14.805 3.137 1 96.06 121 HIS B O 1
ATOM 2178 N N . SER B 1 122 ? 9.812 14.664 3.211 1 95.75 122 SER B N 1
ATOM 2179 C CA . SER B 1 122 ? 9.875 13.93 1.952 1 95.75 122 SER B CA 1
ATOM 2180 C C . SER B 1 122 ? 9.242 12.547 2.09 1 95.75 122 SER B C 1
ATOM 2182 O O . SER B 1 122 ? 8.406 12.156 1.275 1 95.75 122 SER B O 1
ATOM 2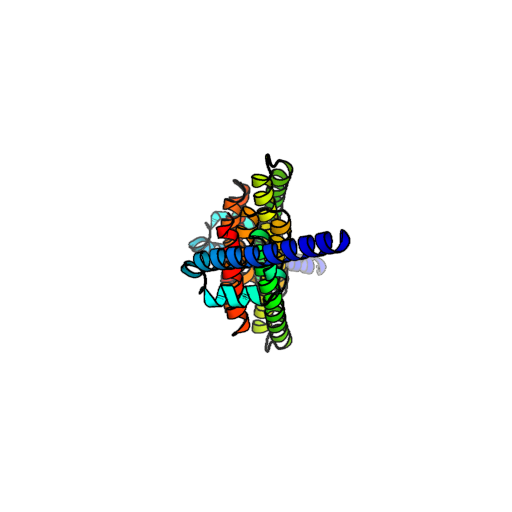184 N N . GLY B 1 123 ? 9.648 11.836 3.154 1 96.88 123 GLY B N 1
ATOM 2185 C CA . GLY B 1 123 ? 9.086 10.523 3.43 1 96.88 123 GLY B CA 1
ATOM 2186 C C . GLY B 1 123 ? 7.582 10.539 3.627 1 96.88 123 GLY B C 1
ATOM 2187 O O . GLY B 1 123 ? 6.848 9.867 2.898 1 96.88 123 GLY B O 1
ATOM 2188 N N . PRO B 1 124 ? 7.141 11.414 4.469 1 98.12 124 PRO B N 1
ATOM 2189 C CA . PRO B 1 124 ? 5.703 11.516 4.715 1 98.12 124 PRO B CA 1
ATOM 2190 C C . PRO B 1 124 ? 4.906 11.828 3.451 1 98.12 124 PRO B C 1
ATOM 2192 O O . PRO B 1 124 ? 3.816 11.281 3.252 1 98.12 124 PRO B O 1
ATOM 2195 N N . LEU B 1 125 ? 5.406 12.688 2.646 1 97.62 125 LEU B N 1
ATOM 2196 C CA . LEU B 1 125 ? 4.695 13.016 1.414 1 97.62 125 LEU B CA 1
ATOM 2197 C C . LEU B 1 125 ? 4.547 11.781 0.529 1 97.62 125 LEU B C 1
ATOM 2199 O O . LEU B 1 125 ? 3.477 11.539 -0.03 1 97.62 125 LEU B O 1
ATOM 2203 N N . SER B 1 126 ? 5.602 11.023 0.414 1 97.38 126 SER B N 1
ATOM 2204 C CA . SER B 1 126 ? 5.547 9.797 -0.374 1 97.38 126 SER B CA 1
ATOM 2205 C C . SER B 1 126 ? 4.574 8.789 0.236 1 97.38 126 SER B C 1
ATOM 2207 O O . SER B 1 126 ? 3.807 8.148 -0.483 1 97.38 126 SER B O 1
ATOM 2209 N N . LEU B 1 127 ? 4.586 8.648 1.573 1 98.19 127 LEU B N 1
ATOM 2210 C CA . LEU B 1 127 ? 3.668 7.758 2.273 1 98.19 127 LEU B CA 1
ATOM 2211 C C . LEU B 1 127 ? 2.219 8.148 2.002 1 98.19 127 LEU B C 1
ATOM 2213 O O . LEU B 1 127 ? 1.401 7.301 1.63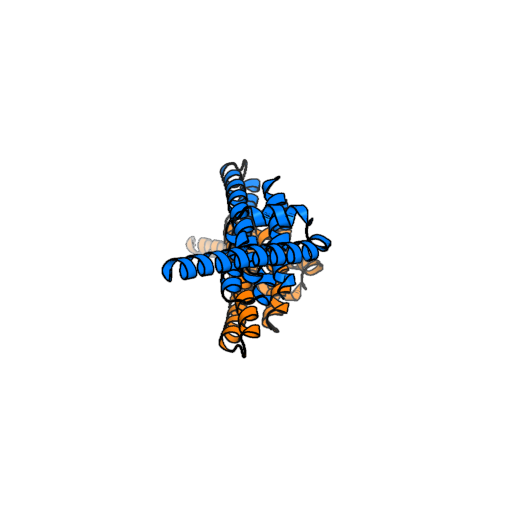7 1 98.19 127 LEU B O 1
ATOM 2217 N N . LEU B 1 128 ? 1.91 9.398 2.127 1 98.06 128 LEU B N 1
ATOM 2218 C CA . LEU B 1 128 ? 0.548 9.883 1.918 1 98.06 128 LEU B CA 1
ATOM 2219 C C . LEU B 1 128 ? 0.129 9.711 0.462 1 98.06 128 LEU B C 1
ATOM 2221 O O . LEU B 1 128 ? -1.003 9.312 0.18 1 98.06 128 LEU B O 1
ATOM 2225 N N . THR B 1 129 ? 1.011 10 -0.456 1 96.25 129 THR B N 1
ATOM 2226 C CA . THR B 1 129 ? 0.729 9.875 -1.881 1 96.25 129 THR B CA 1
ATOM 2227 C C . THR B 1 129 ? 0.412 8.422 -2.242 1 96.25 129 THR B C 1
ATOM 2229 O O . THR B 1 129 ? -0.581 8.148 -2.918 1 96.25 129 THR B O 1
ATOM 2232 N N . VAL B 1 130 ? 1.248 7.535 -1.755 1 97.19 130 VAL B N 1
ATOM 2233 C CA . VAL B 1 130 ? 1.021 6.113 -2.008 1 97.19 130 VAL B CA 1
ATOM 2234 C C . VAL B 1 130 ? -0.334 5.699 -1.439 1 97.19 130 VAL B C 1
ATOM 2236 O O . VAL B 1 130 ? -1.104 5 -2.102 1 97.19 130 VAL B O 1
ATOM 2239 N N . GLY B 1 131 ? -0.582 6.066 -0.201 1 96.88 131 GLY B N 1
ATOM 2240 C CA . GLY B 1 131 ? -1.865 5.75 0.405 1 96.88 131 GLY B CA 1
ATOM 2241 C C . GLY B 1 131 ? -3.047 6.242 -0.407 1 96.88 131 GLY B C 1
ATOM 2242 O O . GLY B 1 131 ? -4.027 5.52 -0.588 1 96.88 131 GLY B O 1
ATOM 2243 N N . GLN B 1 132 ? -2.963 7.43 -0.896 1 95.12 132 GLN B N 1
ATOM 2244 C CA . GLN B 1 132 ? -4.043 8.023 -1.679 1 95.12 132 GLN B CA 1
ATOM 2245 C C . GLN B 1 132 ? -4.207 7.309 -3.02 1 95.12 132 GLN B C 1
ATOM 2247 O O . GLN B 1 132 ? -5.328 7.09 -3.479 1 95.12 132 GLN B O 1
ATOM 2252 N N . ASP B 1 133 ? -3.156 6.965 -3.605 1 93.5 133 ASP B N 1
ATOM 2253 C CA . ASP B 1 133 ? -3.191 6.328 -4.918 1 93.5 133 ASP B CA 1
ATOM 2254 C C . ASP B 1 133 ? -3.854 4.953 -4.848 1 93.5 133 ASP B C 1
ATOM 2256 O O . ASP B 1 133 ? -4.52 4.531 -5.793 1 93.5 133 ASP B O 1
ATOM 2260 N N . VAL B 1 134 ? -3.676 4.309 -3.73 1 95.12 134 VAL B N 1
ATOM 2261 C CA . VAL B 1 134 ? -4.129 2.928 -3.617 1 95.12 134 VAL B CA 1
ATOM 2262 C C . VAL B 1 134 ? -5.625 2.896 -3.318 1 95.12 134 VAL B C 1
ATOM 2264 O O . VAL B 1 134 ? -6.285 1.878 -3.535 1 95.12 134 VAL B O 1
ATOM 2267 N N . VAL B 1 135 ? -6.219 3.949 -2.855 1 91.06 135 VAL B N 1
ATOM 2268 C CA . VAL B 1 135 ? -7.605 3.982 -2.404 1 91.06 135 VAL B CA 1
ATOM 2269 C C . VAL B 1 135 ? -8.539 3.742 -3.59 1 91.06 135 VAL B C 1
ATOM 2271 O O . VAL B 1 135 ? -9.602 3.143 -3.436 1 91.06 135 VAL B O 1
ATOM 2274 N N . VAL B 1 136 ? -8.109 4.152 -4.781 1 85.81 136 VAL B N 1
ATOM 2275 C CA . VAL B 1 136 ? -8.922 3.953 -5.977 1 85.81 136 VAL B CA 1
ATOM 2276 C C . VAL B 1 136 ? -9.125 2.461 -6.215 1 85.81 136 VAL B C 1
ATOM 2278 O O . VAL B 1 136 ? -10.203 2.037 -6.637 1 85.81 136 VAL B O 1
ATOM 2281 N N . THR B 1 137 ? -8.117 1.674 -5.992 1 90.5 137 THR B N 1
ATOM 2282 C CA . THR B 1 137 ? -8.227 0.228 -6.156 1 90.5 137 THR B CA 1
ATOM 2283 C C . THR B 1 137 ? -9.203 -0.361 -5.145 1 90.5 137 THR B C 1
ATOM 2285 O O . THR B 1 137 ? -9.93 -1.304 -5.453 1 90.5 137 THR B O 1
ATOM 2288 N N . ILE B 1 138 ? -9.266 0.168 -3.969 1 94.56 138 ILE B N 1
ATOM 2289 C CA . ILE B 1 138 ? -10.148 -0.316 -2.912 1 94.56 138 ILE B CA 1
ATOM 2290 C C . ILE B 1 138 ? -11.602 -0.081 -3.307 1 94.56 138 ILE B C 1
ATOM 2292 O O . ILE B 1 138 ? -12.461 -0.947 -3.1 1 94.56 138 ILE B O 1
ATOM 2296 N N . ASP B 1 139 ? -11.828 1.008 -3.914 1 88.94 139 ASP B N 1
ATOM 2297 C CA . ASP B 1 139 ? -13.18 1.355 -4.332 1 88.94 139 ASP B CA 1
ATOM 2298 C C . ASP B 1 139 ? -13.711 0.365 -5.367 1 88.94 139 ASP B C 1
ATOM 2300 O O . ASP B 1 139 ? -14.922 0.162 -5.48 1 88.94 139 ASP B O 1
ATOM 2304 N N . ALA B 1 140 ? -12.859 -0.239 -6.078 1 91.94 140 ALA B N 1
ATOM 2305 C CA . ALA B 1 140 ? -13.25 -1.234 -7.074 1 91.94 140 ALA B CA 1
ATOM 2306 C C . ALA B 1 140 ? -13.617 -2.559 -6.41 1 91.94 140 ALA B C 1
ATOM 2308 O O . ALA B 1 140 ? -14.25 -3.416 -7.027 1 91.94 140 ALA B O 1
ATOM 2309 N N . LEU B 1 141 ? -13.25 -2.771 -5.152 1 97.25 141 LEU B N 1
ATOM 2310 C CA . LEU B 1 141 ? -13.453 -4.035 -4.457 1 97.25 141 LEU B CA 1
ATOM 2311 C C . LEU B 1 141 ? -14.672 -3.965 -3.545 1 97.25 141 LEU B C 1
ATOM 2313 O O . LEU B 1 141 ? -15.391 -4.957 -3.379 1 97.25 141 LEU B O 1
ATOM 2317 N N . VAL B 1 142 ? -14.859 -2.828 -3.004 1 98 142 VAL B N 1
ATOM 2318 C CA . VAL B 1 142 ? -15.953 -2.646 -2.055 1 98 142 VAL B CA 1
ATOM 2319 C C . VAL B 1 142 ? -16.562 -1.253 -2.225 1 98 142 VAL B C 1
ATOM 2321 O O . VAL B 1 142 ? -15.961 -0.387 -2.871 1 98 142 VAL B O 1
ATOM 2324 N N . ASP B 1 143 ? -17.75 -1.08 -1.651 1 96.88 143 ASP B N 1
ATOM 2325 C CA . ASP B 1 143 ? -18.406 0.224 -1.644 1 96.88 143 ASP B CA 1
ATOM 2326 C C . ASP B 1 143 ? -18.016 1.03 -0.408 1 96.88 143 ASP B C 1
ATOM 2328 O O . ASP B 1 143 ? -18.578 0.825 0.675 1 96.88 143 ASP B O 1
ATOM 2332 N N . MET B 1 144 ? -17.172 1.948 -0.619 1 96.62 144 MET B N 1
ATOM 2333 C CA . MET B 1 144 ? -16.75 2.77 0.514 1 96.62 144 MET B CA 1
ATOM 2334 C C . MET B 1 144 ? -17.734 3.922 0.738 1 96.62 144 MET B C 1
ATOM 2336 O O . MET B 1 144 ? -17.719 4.547 1.8 1 96.62 144 MET B O 1
ATOM 2340 N N . GLY B 1 145 ? -18.516 4.305 -0.309 1 95.06 145 GLY B N 1
ATOM 2341 C CA . GLY B 1 145 ? -19.547 5.316 -0.186 1 95.06 145 GLY B CA 1
ATOM 2342 C C . GLY B 1 145 ? -19 6.703 0.1 1 95.06 145 GLY B C 1
ATOM 2343 O O . GLY B 1 145 ? -17.906 7.047 -0.353 1 95.06 145 GLY B O 1
ATOM 2344 N N . LYS B 1 146 ? -19.797 7.484 0.798 1 96.81 146 LYS B N 1
ATOM 2345 C CA . LYS B 1 146 ? -19.438 8.859 1.128 1 96.81 146 LYS B CA 1
ATOM 2346 C C . LYS B 1 146 ? -18.203 8.914 2.027 1 96.81 146 LYS B C 1
ATOM 2348 O O . LYS B 1 146 ? -17.391 9.828 1.925 1 96.81 146 LYS B O 1
ATOM 2353 N N . LEU B 1 147 ? -18.031 7.887 2.852 1 97.69 147 LEU B N 1
ATOM 2354 C CA . LEU B 1 147 ? -16.891 7.824 3.744 1 97.69 147 LEU B CA 1
ATOM 2355 C C . LEU B 1 147 ? -15.586 7.785 2.949 1 97.69 147 LEU B C 1
ATOM 2357 O O . LEU B 1 147 ? -14.602 8.422 3.332 1 97.69 147 LEU B O 1
ATOM 2361 N N . GLY B 1 148 ? -15.609 7.012 1.833 1 97.25 148 GLY B N 1
ATOM 2362 C CA . GLY B 1 148 ? -14.445 6.953 0.964 1 97.25 148 GLY B CA 1
ATOM 2363 C C . GLY B 1 148 ? -14.094 8.289 0.34 1 97.25 148 GLY B C 1
ATOM 2364 O O . GLY B 1 148 ? -12.922 8.672 0.285 1 97.25 148 GLY B O 1
ATOM 2365 N N . ASN B 1 149 ? -15.086 9.016 -0.079 1 96 149 ASN B N 1
ATOM 2366 C CA . ASN B 1 149 ? -14.883 10.336 -0.657 1 96 149 ASN B CA 1
ATOM 2367 C C . ASN B 1 149 ? -14.305 11.312 0.366 1 96 149 ASN B C 1
ATOM 2369 O O . ASN B 1 149 ? -13.406 12.094 0.047 1 96 149 ASN B O 1
ATOM 2373 N N . ASP B 1 150 ? -14.875 11.242 1.538 1 96.88 150 ASP B N 1
ATOM 2374 C CA . ASP B 1 150 ? -14.359 12.086 2.609 1 96.88 150 ASP B CA 1
ATOM 2375 C C . ASP B 1 150 ? -12.891 11.789 2.895 1 96.88 150 ASP B C 1
ATOM 2377 O O . ASP B 1 150 ? -12.086 12.711 3.039 1 96.88 150 ASP B O 1
ATOM 2381 N N . PHE B 1 151 ? -12.594 10.531 3.002 1 98.06 151 PHE B N 1
ATOM 2382 C CA . PHE B 1 151 ? -11.211 10.141 3.262 1 98.06 151 PHE B CA 1
ATOM 2383 C C . PHE B 1 151 ? -10.289 10.633 2.154 1 98.06 151 PHE B C 1
ATOM 2385 O O . PHE B 1 151 ? -9.188 11.117 2.428 1 98.06 151 PHE B O 1
ATOM 2392 N N . HIS B 1 152 ? -10.695 10.516 0.956 1 96.5 152 HIS B N 1
ATOM 2393 C CA . HIS B 1 152 ? -9.906 10.977 -0.182 1 96.5 152 HIS B CA 1
ATOM 2394 C C . HIS B 1 152 ? -9.609 12.469 -0.079 1 96.5 152 HIS B C 1
ATOM 2396 O O . HIS B 1 152 ? -8.469 12.898 -0.266 1 96.5 152 HIS B O 1
ATOM 2402 N N . LEU B 1 153 ? -10.625 13.195 0.246 1 96.25 153 LEU B N 1
ATOM 2403 C CA . LEU B 1 153 ? -10.461 14.641 0.352 1 96.25 153 LEU B CA 1
ATOM 2404 C C . LEU B 1 153 ? -9.523 15 1.502 1 96.25 153 LEU B C 1
ATOM 2406 O O . LEU B 1 153 ? -8.656 15.859 1.354 1 96.25 153 LEU B O 1
ATOM 2410 N N . LEU B 1 154 ? -9.719 14.359 2.586 1 98 154 LEU B N 1
ATOM 2411 C CA . LEU B 1 154 ? -8.875 14.609 3.752 1 98 154 LEU B CA 1
ATOM 2412 C C . LEU B 1 154 ? -7.43 14.211 3.479 1 98 154 LEU B C 1
ATOM 2414 O O . LEU B 1 154 ? -6.5 14.906 3.893 1 98 154 LEU B O 1
ATOM 2418 N N . GLY B 1 155 ? -7.258 13.062 2.809 1 97.88 155 GLY B N 1
ATOM 2419 C CA . GLY B 1 155 ? -5.918 12.648 2.422 1 97.88 155 GLY B CA 1
ATOM 2420 C C . GLY B 1 155 ? -5.234 13.633 1.493 1 97.88 155 GLY B C 1
ATOM 2421 O O . GLY B 1 155 ? -4.043 13.914 1.648 1 97.88 155 GLY B O 1
ATOM 2422 N N . PHE B 1 156 ? -5.957 14.156 0.554 1 96.94 156 PHE B N 1
ATOM 2423 C CA . PHE B 1 156 ? -5.414 15.156 -0.36 1 96.94 156 PHE B CA 1
ATOM 2424 C C . PHE B 1 156 ? -5.012 16.422 0.394 1 96.94 156 PHE B C 1
ATOM 2426 O O . PHE B 1 156 ? -3.973 17.016 0.103 1 96.94 156 PHE B O 1
ATOM 2433 N N . LEU B 1 157 ? -5.871 16.828 1.248 1 97.94 157 LEU B N 1
ATOM 2434 C CA . LEU B 1 157 ? -5.535 18 2.064 1 97.94 157 LEU B CA 1
ATOM 2435 C C . LEU B 1 157 ? -4.223 17.766 2.812 1 97.94 157 LEU B C 1
ATOM 2437 O O . LEU B 1 157 ? -3.338 18.625 2.785 1 97.94 157 LEU B O 1
ATOM 2441 N N . ALA B 1 158 ? -4.133 16.625 3.479 1 98.31 158 ALA B N 1
ATOM 2442 C CA . ALA B 1 158 ? -2.93 16.297 4.238 1 98.31 158 ALA B CA 1
ATOM 2443 C C . ALA B 1 158 ? -1.695 16.312 3.342 1 98.31 158 ALA B C 1
ATOM 2445 O O . ALA B 1 158 ? -0.679 16.922 3.68 1 98.31 158 ALA B O 1
ATOM 2446 N N . ALA B 1 159 ? -1.785 15.672 2.17 1 97.56 159 ALA B N 1
ATOM 2447 C CA . ALA B 1 159 ? -0.664 15.633 1.234 1 97.56 159 ALA B CA 1
ATOM 2448 C C . ALA B 1 159 ? -0.3 17.047 0.764 1 97.56 159 ALA B C 1
ATOM 2450 O O . ALA B 1 159 ? 0.881 17.375 0.636 1 97.56 159 ALA B O 1
ATOM 2451 N N . GLY B 1 160 ? -1.278 17.812 0.458 1 96.88 160 GLY B N 1
ATOM 2452 C CA . GLY B 1 160 ? -1.041 19.188 0.038 1 96.88 160 GLY B CA 1
ATOM 2453 C C . GLY B 1 160 ? -0.288 20 1.07 1 96.88 160 GLY B C 1
ATOM 2454 O O . GLY B 1 160 ? 0.628 20.75 0.728 1 96.88 160 GLY B O 1
ATOM 2455 N N . ILE B 1 161 ? -0.687 19.875 2.295 1 97.69 161 ILE B N 1
ATOM 2456 C CA . ILE B 1 161 ? -0.033 20.625 3.363 1 97.69 161 ILE B CA 1
ATOM 2457 C C . ILE B 1 161 ? 1.417 20.172 3.502 1 97.69 161 ILE B C 1
ATOM 2459 O O . ILE B 1 161 ? 2.328 20.984 3.617 1 97.69 161 ILE B O 1
ATOM 2463 N N . VAL B 1 162 ? 1.636 18.875 3.539 1 97.81 162 VAL B N 1
ATOM 2464 C CA . VAL B 1 162 ? 2.99 18.344 3.676 1 97.81 162 VAL B CA 1
ATOM 2465 C C . VAL B 1 162 ? 3.842 18.797 2.492 1 97.81 162 VAL B C 1
ATOM 2467 O O . VAL B 1 162 ? 5.02 19.125 2.656 1 97.81 162 VAL B O 1
ATOM 2470 N N . ARG B 1 163 ? 3.256 18.812 1.3 1 95.88 163 ARG B N 1
ATOM 2471 C CA . ARG B 1 163 ? 3.971 19.266 0.117 1 95.88 163 ARG B CA 1
ATOM 2472 C C . ARG B 1 163 ? 4.383 20.734 0.268 1 95.88 163 ARG B C 1
ATOM 2474 O O . ARG B 1 163 ? 5.473 21.125 -0.155 1 95.88 163 ARG B O 1
ATOM 2481 N N . HIS B 1 164 ? 3.537 21.469 0.833 1 92.5 164 HIS B N 1
ATOM 2482 C CA . HIS B 1 164 ? 3.832 22.875 1.073 1 92.5 164 HIS B CA 1
ATOM 2483 C C . HIS B 1 164 ? 5.047 23.047 1.981 1 92.5 164 HIS B C 1
ATOM 2485 O O . HIS B 1 164 ? 5.797 24.016 1.855 1 92.5 164 HIS B O 1
ATOM 2491 N N . LEU B 1 165 ? 5.223 22.141 2.863 1 92.62 165 LEU B N 1
ATOM 2492 C CA . LEU B 1 165 ? 6.328 22.203 3.812 1 92.62 165 LEU B CA 1
ATOM 2493 C C . LEU B 1 165 ? 7.633 21.766 3.156 1 92.62 165 LEU B C 1
ATOM 2495 O O . LEU B 1 165 ? 8.719 22.031 3.678 1 92.62 165 LEU B O 1
ATOM 2499 N N . HIS B 1 166 ? 7.438 20.922 2.102 1 82.12 166 HIS B N 1
ATOM 2500 C CA . HIS B 1 166 ? 8.594 20.344 1.421 1 82.12 166 HIS B CA 1
ATOM 2501 C C . HIS B 1 166 ? 9.242 21.359 0.485 1 82.12 166 HIS B C 1
ATOM 2503 O O . HIS B 1 166 ? 10.469 21.453 0.412 1 82.12 166 HIS B O 1
#